Protein AF-A0A7Y8LTR9-F1 (afdb_monomer_lite)

Sequence (268 aa):
MPLSRVGQLAVATPLQWLGGARVLARPATVRRRATVWEMASRAGATVTVGGWWGSWPVRRVVGEIASERAWLGGDCSPDAVTPGLAALVEATWRGGPANAAAASDALAVRLVETAGGAEGAHLLALSLPALDIERRSAAAATPFALVQRQLPHLSALDTVVAELRSRGYSVWLVGAPWHGGTAFVASSAAPPGRWEPLAAEELASTVLDQMGLPWPLGLPPPRRDLSRVAGATGVVQAYGPPPPPLAAPSARSQQVQRDVLRNLGYLQ

pLDDT: mean 79.06, std 17.75, range [29.95, 95.75]

Foldseek 3Di:
DDDDPVVVVVVVPCCVVVVPPPPQLDQLVPFFAADLQLQCQVLPAEEEEAADRNCFQPFDGNYWYAYNCLLQPVDLDQRGIDPVCNVVSNCLVVPDDPHSLSSLLSSLLVVLVVQLVDPAQYHYHGDRCSLVVLCLVPVVDDPVRSVVSCVVSVVSVVSSVVSCVVSPDWDKDWDDDDDPDATWIDIPQADPPDIDRDDPLQVSQQVQQLSLHAGEPPTDHHPVNRRPDPRPDPHYDHSGGYHDRPDDQDPVRVVVSVVVCVSSVSHD

Structure (mmCIF, N/CA/C/O backbone):
data_AF-A0A7Y8LTR9-F1
#
_entry.id   AF-A0A7Y8LTR9-F1
#
loop_
_atom_site.group_PDB
_atom_site.id
_atom_site.type_symbol
_atom_site.label_atom_id
_atom_site.label_alt_id
_atom_site.label_comp_id
_atom_site.label_asym_id
_atom_site.label_entity_id
_atom_site.label_seq_id
_atom_site.pdbx_PDB_ins_code
_atom_site.Cartn_x
_atom_site.Cartn_y
_atom_site.Cartn_z
_atom_site.occupancy
_atom_site.B_iso_or_equiv
_atom_site.auth_seq_id
_atom_site.auth_comp_id
_atom_site.auth_asym_id
_atom_site.auth_atom_id
_atom_site.pdbx_PDB_model_num
ATOM 1 N N . MET A 1 1 ? 2.643 41.859 -5.094 1.00 31.94 1 MET A N 1
ATOM 2 C CA . MET A 1 1 ? 4.019 42.030 -5.614 1.00 31.94 1 MET A CA 1
ATOM 3 C C . MET A 1 1 ? 4.670 40.659 -5.714 1.00 31.94 1 MET A C 1
ATOM 5 O O . MET A 1 1 ? 4.645 39.960 -4.707 1.00 31.94 1 MET A O 1
ATOM 9 N N . PRO A 1 2 ? 5.182 40.225 -6.879 1.00 34.31 2 PRO A N 1
ATOM 10 C CA . PRO A 1 2 ? 5.854 38.935 -6.978 1.00 34.31 2 PRO A CA 1
ATOM 11 C C . PRO A 1 2 ? 7.259 39.041 -6.366 1.00 34.31 2 PRO A C 1
ATOM 13 O O . PRO A 1 2 ? 7.980 40.004 -6.622 1.00 34.31 2 PRO A O 1
ATOM 16 N N . LEU A 1 3 ? 7.633 38.076 -5.525 1.00 29.95 3 LEU A N 1
ATOM 17 C CA . LEU A 1 3 ? 8.962 38.017 -4.908 1.00 29.95 3 LEU A CA 1
ATOM 18 C C . LEU A 1 3 ? 10.040 37.742 -5.971 1.00 29.95 3 LEU A C 1
ATOM 20 O O . LEU A 1 3 ? 9.822 36.974 -6.908 1.00 29.95 3 LEU A O 1
ATOM 24 N N . SER A 1 4 ? 11.204 38.382 -5.828 1.00 44.09 4 SER A N 1
ATOM 25 C CA . SER A 1 4 ? 12.322 38.276 -6.775 1.00 44.09 4 SER A CA 1
ATOM 26 C C . SER A 1 4 ? 12.963 36.878 -6.772 1.00 44.09 4 SER A C 1
ATOM 28 O O . SER A 1 4 ? 12.903 36.147 -5.780 1.00 44.09 4 SER A O 1
ATOM 30 N N . ARG A 1 5 ? 13.643 36.518 -7.873 1.00 43.56 5 ARG A N 1
ATOM 31 C CA . ARG A 1 5 ? 14.351 35.228 -8.049 1.00 43.56 5 ARG A CA 1
ATOM 32 C C . ARG A 1 5 ? 15.395 34.928 -6.959 1.00 43.56 5 ARG A C 1
ATOM 34 O O . ARG A 1 5 ? 15.692 33.765 -6.716 1.00 43.56 5 ARG A O 1
ATOM 41 N N . VAL A 1 6 ? 15.905 35.945 -6.261 1.00 45.16 6 VAL A N 1
ATOM 42 C CA . VAL A 1 6 ? 16.834 35.775 -5.127 1.00 45.16 6 VAL A CA 1
ATOM 43 C C . VAL A 1 6 ? 16.088 35.358 -3.847 1.00 45.16 6 VAL A C 1
ATOM 45 O O . VAL A 1 6 ? 16.602 34.559 -3.072 1.00 45.16 6 VAL A O 1
ATOM 48 N N . GLY A 1 7 ? 14.833 35.789 -3.669 1.00 33.88 7 GLY A N 1
ATOM 49 C CA . GLY A 1 7 ? 13.958 35.327 -2.583 1.00 33.88 7 GLY A CA 1
ATOM 50 C C . GLY A 1 7 ? 13.465 33.885 -2.761 1.00 33.88 7 GLY A C 1
ATOM 51 O O . GLY A 1 7 ? 13.265 33.184 -1.775 1.00 33.88 7 GLY A O 1
ATOM 52 N N . GLN A 1 8 ? 13.341 33.405 -4.004 1.00 40.00 8 GLN A N 1
ATOM 53 C CA . GLN A 1 8 ? 13.007 32.000 -4.292 1.00 40.00 8 GLN A CA 1
ATOM 54 C C . GLN A 1 8 ? 14.182 31.042 -4.022 1.00 40.00 8 GLN A C 1
ATOM 56 O O . GLN A 1 8 ? 13.959 29.898 -3.641 1.00 40.00 8 GLN A O 1
ATOM 61 N N . LEU A 1 9 ? 15.426 31.516 -4.151 1.00 38.69 9 LEU A N 1
ATOM 62 C CA . LEU A 1 9 ? 16.635 30.743 -3.840 1.00 38.69 9 LEU A CA 1
ATOM 63 C C . LEU A 1 9 ? 17.028 30.797 -2.352 1.00 38.69 9 LEU A C 1
ATOM 65 O O . LEU A 1 9 ? 17.656 29.866 -1.863 1.00 38.69 9 LEU A O 1
ATOM 69 N N . ALA A 1 10 ? 16.616 31.823 -1.602 1.00 34.66 10 ALA A N 1
ATOM 70 C CA . ALA A 1 10 ? 16.919 31.941 -0.169 1.00 34.66 10 ALA A CA 1
ATOM 71 C C . ALA A 1 10 ? 15.985 31.116 0.752 1.00 34.66 10 ALA A C 1
ATOM 73 O O . ALA A 1 10 ? 16.337 30.836 1.898 1.00 34.66 10 ALA A O 1
ATOM 74 N N . VAL A 1 11 ? 14.824 30.666 0.257 1.00 35.91 11 VAL A N 1
ATOM 75 C CA . VAL A 1 11 ? 13.944 29.697 0.956 1.00 35.91 11 VAL A CA 1
ATOM 76 C C . VAL A 1 11 ? 14.315 28.242 0.617 1.00 35.91 11 VAL A C 1
ATOM 78 O O . VAL A 1 11 ? 13.925 27.317 1.325 1.00 35.91 11 VAL A O 1
ATOM 81 N N . ALA A 1 12 ? 15.182 28.030 -0.378 1.00 37.47 12 ALA A N 1
ATOM 82 C CA . ALA A 1 12 ? 15.957 26.797 -0.527 1.00 37.47 12 ALA A CA 1
ATOM 83 C C . ALA A 1 12 ? 17.147 26.820 0.454 1.00 37.47 12 ALA A C 1
ATOM 85 O O . ALA A 1 12 ? 18.316 26.779 0.076 1.00 37.47 12 ALA A O 1
ATOM 86 N N . THR A 1 13 ? 16.853 27.005 1.740 1.00 35.94 13 THR A N 1
ATOM 87 C CA . THR A 1 13 ? 17.870 27.182 2.775 1.00 35.94 13 THR A CA 1
ATOM 88 C C . THR A 1 13 ? 18.505 25.822 3.131 1.00 35.94 13 THR A C 1
ATOM 90 O O . THR A 1 13 ? 17.828 24.790 3.069 1.00 35.94 13 THR A O 1
ATOM 93 N N . PRO A 1 14 ? 19.777 25.794 3.583 1.00 32.84 14 PRO A N 1
ATOM 94 C CA . PRO A 1 14 ? 20.574 24.605 3.952 1.00 32.84 14 PRO A CA 1
ATOM 95 C C . PRO A 1 14 ? 19.961 23.656 5.003 1.00 32.84 14 PRO A C 1
ATOM 97 O O . PRO A 1 14 ? 20.545 22.630 5.347 1.00 32.84 14 PRO A O 1
ATOM 100 N N . LEU A 1 15 ? 18.760 23.960 5.495 1.00 31.55 15 LEU A N 1
ATOM 101 C CA . LEU A 1 15 ? 17.915 23.084 6.302 1.00 31.55 15 LEU A CA 1
ATOM 102 C C . LEU A 1 15 ? 17.409 21.858 5.529 1.00 31.55 15 LEU A C 1
ATOM 104 O O . LEU A 1 15 ? 17.194 20.819 6.147 1.00 31.55 15 LEU A O 1
ATOM 108 N N . GLN A 1 16 ? 17.316 21.915 4.193 1.00 36.31 16 GLN A N 1
ATOM 109 C CA . GLN A 1 16 ? 17.096 20.706 3.382 1.00 36.31 16 GLN A CA 1
ATOM 110 C C . GLN A 1 16 ? 18.279 19.722 3.463 1.00 36.31 16 GLN A C 1
ATOM 112 O O . GLN A 1 16 ? 18.098 18.529 3.234 1.00 36.31 16 GLN A O 1
ATOM 117 N N . TRP A 1 17 ? 19.472 20.200 3.835 1.00 37.00 17 TRP A N 1
ATOM 118 C CA . TRP A 1 17 ? 20.676 19.383 4.012 1.00 37.00 17 TRP A CA 1
ATOM 119 C C . TRP A 1 17 ? 20.881 18.899 5.455 1.00 37.00 17 TRP A C 1
ATOM 121 O O . TRP A 1 17 ? 21.430 17.821 5.665 1.00 37.00 17 TRP A O 1
ATOM 131 N N . LEU A 1 18 ? 20.415 19.656 6.454 1.00 31.69 18 LEU A N 1
ATOM 132 C CA . LEU A 1 18 ? 20.619 19.338 7.878 1.00 31.69 18 LEU A CA 1
ATOM 133 C C . LEU A 1 18 ? 19.390 18.735 8.581 1.00 31.69 18 LEU A C 1
ATOM 135 O O . LEU A 1 18 ? 19.518 18.199 9.678 1.00 31.69 18 LEU A O 1
ATOM 139 N N . GLY A 1 19 ? 18.219 18.759 7.941 1.00 31.00 19 GLY A N 1
ATOM 140 C CA . GLY A 1 19 ? 16.978 18.142 8.422 1.00 31.00 19 GLY A CA 1
ATOM 141 C C . GLY A 1 19 ? 16.643 16.804 7.762 1.00 31.00 19 GLY A C 1
ATOM 142 O O . GLY A 1 19 ? 15.535 16.303 7.944 1.00 31.00 19 GLY A O 1
ATOM 143 N N . GLY A 1 20 ? 17.579 16.220 7.004 1.00 34.72 20 GLY A N 1
ATOM 144 C CA . GLY A 1 20 ? 17.506 14.849 6.506 1.00 34.72 20 GLY A CA 1
ATOM 145 C C . GLY A 1 20 ? 17.605 13.880 7.674 1.00 34.72 20 GLY A C 1
ATOM 146 O O . GLY A 1 20 ? 18.636 13.236 7.879 1.00 34.72 20 GLY A O 1
ATOM 147 N N . ALA A 1 21 ? 16.551 13.826 8.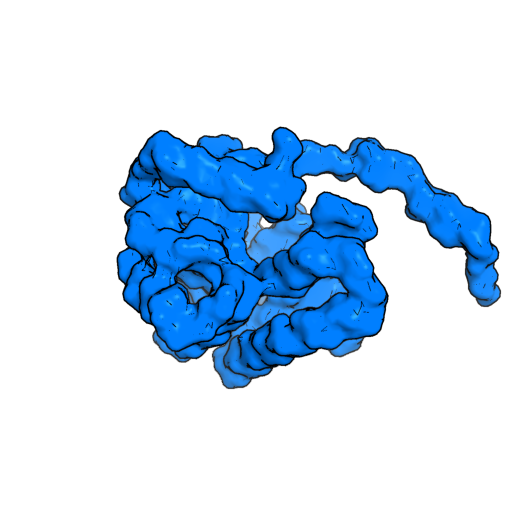490 1.00 34.25 21 ALA A N 1
ATOM 148 C CA . ALA A 1 21 ? 16.385 12.808 9.495 1.00 34.25 21 ALA A CA 1
ATOM 149 C C . ALA A 1 21 ? 16.679 11.490 8.794 1.00 34.25 21 ALA A C 1
ATOM 151 O O . ALA A 1 21 ? 15.983 11.082 7.865 1.00 34.25 21 ALA A O 1
ATOM 152 N N . ARG A 1 22 ? 17.755 10.854 9.252 1.00 38.28 22 ARG A N 1
ATOM 153 C CA . ARG A 1 22 ? 18.125 9.467 9.011 1.00 38.28 22 ARG A CA 1
ATOM 154 C C . ARG A 1 22 ? 17.035 8.527 9.548 1.00 38.28 22 ARG A C 1
ATOM 156 O O . ARG A 1 22 ? 17.331 7.535 10.212 1.00 38.28 22 ARG A O 1
ATOM 163 N N . VAL A 1 23 ? 15.782 8.758 9.170 1.00 41.06 23 VAL A N 1
ATOM 164 C CA . VAL A 1 23 ? 14.847 7.711 8.777 1.00 41.06 23 VAL A CA 1
ATOM 165 C C . VAL A 1 23 ? 15.326 7.194 7.414 1.00 41.06 23 VAL A C 1
ATOM 167 O O . VAL A 1 23 ? 14.601 7.136 6.431 1.00 41.06 23 VAL A O 1
ATOM 170 N N . LEU A 1 24 ? 16.609 6.805 7.374 1.00 40.47 24 LEU A N 1
ATOM 171 C CA . LEU A 1 24 ? 17.084 5.755 6.497 1.00 40.47 24 LEU A CA 1
ATOM 172 C C . LEU A 1 24 ? 16.033 4.665 6.607 1.00 40.47 24 LEU A C 1
ATOM 174 O O . LEU A 1 24 ? 15.659 4.318 7.734 1.00 40.47 24 LEU A O 1
ATOM 178 N N . ALA A 1 25 ? 15.549 4.180 5.470 1.00 40.16 25 ALA A N 1
ATOM 179 C CA . ALA A 1 25 ? 14.776 2.959 5.378 1.00 40.16 25 ALA A CA 1
ATOM 180 C C . ALA A 1 25 ? 15.541 1.864 6.130 1.00 40.16 25 ALA A C 1
ATOM 182 O O . ALA A 1 25 ? 16.406 1.179 5.588 1.00 40.16 25 ALA A O 1
ATOM 183 N N . ARG A 1 26 ? 15.305 1.762 7.442 1.00 42.72 26 ARG A N 1
ATOM 184 C CA . ARG A 1 26 ? 15.906 0.730 8.262 1.00 42.72 26 ARG A CA 1
ATOM 185 C C . ARG A 1 26 ? 15.243 -0.537 7.758 1.00 42.72 26 ARG A C 1
ATOM 187 O O . ARG A 1 26 ? 14.007 -0.570 7.769 1.00 42.72 26 ARG A O 1
ATOM 194 N N . PRO A 1 27 ? 16.019 -1.543 7.314 1.00 45.59 27 PRO A N 1
ATOM 195 C CA . PRO A 1 27 ? 15.467 -2.829 6.925 1.00 45.59 27 PRO A CA 1
ATOM 196 C C . PRO A 1 27 ? 14.426 -3.224 7.963 1.00 45.59 27 PRO A C 1
ATOM 198 O O . PRO A 1 27 ? 14.667 -3.061 9.164 1.00 45.59 27 PRO A O 1
ATOM 201 N N . ALA A 1 28 ? 13.242 -3.651 7.531 1.00 50.88 28 ALA A N 1
ATOM 202 C CA . ALA A 1 28 ? 12.089 -3.727 8.421 1.00 50.88 28 ALA A CA 1
ATOM 203 C C . ALA A 1 28 ? 12.217 -4.775 9.556 1.00 50.88 28 ALA A C 1
ATOM 205 O O . ALA A 1 28 ? 11.344 -4.885 10.419 1.00 50.88 28 ALA A O 1
ATOM 206 N N . THR A 1 29 ? 13.366 -5.449 9.637 1.00 50.97 29 THR A N 1
ATOM 207 C CA . THR A 1 29 ? 13.879 -6.204 10.786 1.00 50.97 29 THR A CA 1
ATOM 208 C C . THR A 1 29 ? 14.336 -5.336 11.974 1.00 50.97 29 THR A C 1
ATOM 210 O O . THR A 1 29 ? 14.482 -5.867 13.069 1.00 50.97 29 THR A O 1
ATOM 213 N N . VAL A 1 30 ? 14.513 -4.017 11.812 1.00 62.75 30 VAL A N 1
ATOM 214 C CA . VAL A 1 30 ? 15.006 -3.080 12.854 1.00 62.75 30 VAL A CA 1
ATOM 215 C C . VAL A 1 30 ? 13.944 -2.037 13.260 1.00 62.75 30 VAL A C 1
ATOM 217 O O . VAL A 1 30 ? 14.226 -1.084 13.994 1.00 62.75 30 VAL A O 1
ATOM 220 N N . ARG A 1 31 ? 12.696 -2.177 12.787 1.00 73.81 31 ARG A N 1
ATOM 221 C CA . ARG A 1 31 ? 11.601 -1.261 13.151 1.00 73.81 31 ARG A CA 1
ATOM 222 C C . ARG A 1 31 ? 11.275 -1.389 14.640 1.00 73.81 31 ARG A C 1
ATOM 224 O O . ARG A 1 31 ? 10.971 -2.471 15.128 1.00 73.81 31 ARG A O 1
ATOM 231 N N . ARG A 1 32 ? 11.300 -0.258 15.355 1.00 78.25 32 ARG A N 1
ATOM 232 C CA . ARG A 1 32 ? 10.900 -0.169 16.775 1.00 78.25 32 ARG A CA 1
ATOM 233 C C . ARG A 1 32 ? 9.419 0.154 16.966 1.00 78.25 32 ARG A C 1
ATOM 235 O O . ARG A 1 32 ? 8.898 -0.023 18.060 1.00 78.25 32 ARG A O 1
ATOM 242 N N . ARG A 1 33 ? 8.755 0.644 15.917 1.00 80.81 33 ARG A N 1
ATOM 243 C CA . ARG A 1 33 ? 7.341 1.027 15.921 1.00 80.81 33 ARG A CA 1
ATOM 244 C C . ARG A 1 33 ? 6.584 0.244 14.862 1.00 80.81 33 ARG A C 1
ATOM 246 O O . ARG A 1 33 ? 7.121 -0.005 13.778 1.00 80.81 33 ARG A O 1
ATOM 253 N N . ALA A 1 34 ? 5.356 -0.121 15.206 1.00 87.38 34 ALA A N 1
ATOM 254 C CA . ALA A 1 34 ? 4.414 -0.681 14.257 1.00 87.38 34 ALA A CA 1
ATOM 255 C C . ALA A 1 34 ? 4.104 0.327 13.134 1.00 87.38 34 ALA A C 1
ATOM 257 O O . ALA A 1 34 ? 4.222 1.536 13.329 1.00 87.38 34 ALA A O 1
ATOM 258 N N . THR A 1 35 ? 3.748 -0.161 11.955 1.00 88.56 35 THR A N 1
ATOM 259 C CA . THR A 1 35 ? 3.222 0.658 10.851 1.00 88.56 35 THR A CA 1
ATOM 260 C C . THR A 1 35 ? 1.734 0.944 11.042 1.00 88.56 35 THR A C 1
ATOM 262 O O . THR A 1 35 ? 1.070 0.274 11.828 1.00 88.56 35 THR A O 1
ATOM 265 N N . VAL A 1 36 ? 1.180 1.911 10.302 1.00 88.50 36 VAL A N 1
ATOM 266 C CA . VAL A 1 36 ? -0.236 2.299 10.443 1.00 88.50 36 VAL A CA 1
ATOM 267 C C . VAL A 1 36 ? -1.204 1.127 10.228 1.00 88.50 36 VAL A C 1
ATOM 269 O O . VAL A 1 36 ? -2.157 0.989 10.985 1.00 88.50 36 VAL A O 1
ATOM 272 N N . TRP A 1 37 ? -0.931 0.214 9.289 1.00 91.56 37 TRP A N 1
ATOM 273 C CA . TRP A 1 37 ? -1.763 -0.981 9.091 1.00 91.56 37 TRP A CA 1
ATOM 274 C C . TRP A 1 37 ? -1.575 -2.042 10.180 1.00 91.56 37 TRP A C 1
ATOM 276 O O . TRP A 1 37 ? -2.528 -2.721 10.541 1.00 91.56 37 TRP A O 1
ATOM 286 N N . GLU A 1 38 ? -0.382 -2.172 10.766 1.00 92.94 38 GLU A N 1
ATOM 287 C CA . GLU A 1 38 ? -0.181 -3.036 11.938 1.00 92.94 38 GLU A CA 1
ATOM 288 C C . GLU A 1 38 ? -0.939 -2.481 13.158 1.00 92.94 38 GLU A C 1
ATOM 290 O O . GLU A 1 38 ? -1.469 -3.249 13.959 1.00 92.94 38 GLU A O 1
ATOM 295 N N . MET A 1 39 ? -1.019 -1.152 13.292 1.00 93.00 39 MET A N 1
ATOM 296 C CA . MET A 1 39 ? -1.821 -0.486 14.322 1.00 93.00 39 MET A CA 1
ATOM 297 C C . MET A 1 39 ? -3.320 -0.688 14.077 1.00 93.00 39 MET A C 1
ATOM 299 O O . MET A 1 39 ? -4.007 -1.197 14.958 1.00 93.00 39 MET A O 1
ATOM 303 N N . ALA A 1 40 ? -3.810 -0.391 12.869 1.00 92.44 40 ALA A N 1
ATOM 304 C CA . ALA A 1 40 ? -5.213 -0.588 12.498 1.00 92.44 40 ALA A CA 1
ATOM 305 C C . ALA A 1 40 ? -5.659 -2.043 12.714 1.00 92.44 40 ALA A C 1
ATOM 307 O O . ALA A 1 40 ? -6.681 -2.294 13.349 1.00 92.44 40 ALA A O 1
ATOM 308 N N . SER A 1 41 ? -4.826 -3.003 12.298 1.00 94.00 41 SER A N 1
ATOM 309 C CA . SER A 1 41 ? -5.073 -4.424 12.528 1.00 94.00 41 SER A CA 1
ATOM 310 C C . SER A 1 41 ? -5.201 -4.783 14.009 1.00 94.00 41 SER A C 1
ATOM 312 O O . SER A 1 41 ? -6.045 -5.602 14.363 1.00 94.00 41 SER A O 1
ATOM 314 N N . ARG A 1 42 ? -4.376 -4.205 14.888 1.00 93.00 42 ARG A N 1
ATOM 315 C CA . ARG A 1 42 ? -4.466 -4.447 16.340 1.00 93.00 42 ARG A CA 1
ATOM 316 C C . ARG A 1 42 ? -5.706 -3.836 16.966 1.00 93.00 42 ARG A C 1
ATOM 318 O O . ARG A 1 42 ? -6.183 -4.356 17.968 1.00 93.00 42 ARG A O 1
ATOM 325 N N . ALA A 1 43 ? -6.202 -2.750 16.389 1.00 91.19 43 ALA A N 1
ATOM 326 C CA . ALA A 1 43 ? -7.459 -2.135 16.784 1.00 91.19 43 ALA A CA 1
ATOM 327 C C . ALA A 1 43 ? -8.688 -2.850 16.180 1.00 91.19 43 ALA A C 1
ATOM 329 O O . ALA A 1 43 ? -9.806 -2.379 16.353 1.00 91.19 43 ALA A O 1
ATOM 330 N N . GLY A 1 44 ? -8.495 -3.992 15.505 1.00 90.50 44 GLY A N 1
ATOM 331 C CA . GLY A 1 44 ? -9.570 -4.851 15.006 1.00 90.50 44 GLY A CA 1
ATOM 332 C C . GLY A 1 44 ? -10.022 -4.560 13.576 1.00 90.50 44 GLY A C 1
ATOM 333 O O . GLY A 1 44 ? -10.937 -5.224 13.101 1.00 90.50 44 GLY A O 1
ATOM 334 N N . ALA A 1 45 ? -9.396 -3.610 12.876 1.00 92.12 45 ALA A N 1
ATOM 335 C CA . ALA A 1 45 ? -9.710 -3.363 11.474 1.00 92.12 45 ALA A CA 1
ATOM 336 C C . ALA A 1 45 ? -9.073 -4.421 10.568 1.00 92.12 45 ALA A C 1
ATOM 338 O O . ALA A 1 45 ? -7.918 -4.811 10.761 1.00 92.12 45 ALA A O 1
ATOM 339 N N . THR A 1 46 ? -9.799 -4.832 9.532 1.00 93.88 46 THR A N 1
ATOM 340 C CA . THR A 1 46 ? -9.205 -5.611 8.445 1.00 93.88 46 THR A CA 1
ATOM 341 C C . THR A 1 46 ? -8.221 -4.718 7.696 1.00 93.88 46 THR A C 1
ATOM 343 O O . THR A 1 46 ? -8.479 -3.527 7.502 1.00 93.88 46 THR A O 1
ATOM 346 N N . VAL A 1 47 ? -7.079 -5.260 7.275 1.00 93.69 47 VAL A N 1
ATOM 347 C CA . VAL A 1 47 ? -6.080 -4.517 6.501 1.00 93.69 47 VAL A CA 1
ATOM 348 C C . VAL A 1 47 ? -5.666 -5.275 5.251 1.00 93.69 47 VAL A C 1
ATOM 350 O O . VAL A 1 47 ? -5.460 -6.485 5.280 1.00 93.69 47 VAL A O 1
ATOM 353 N N . THR A 1 48 ? -5.506 -4.553 4.150 1.00 94.62 48 THR A N 1
ATOM 354 C CA . THR A 1 48 ? -4.914 -5.077 2.919 1.00 94.62 48 THR A CA 1
ATOM 355 C C . THR A 1 48 ? -3.777 -4.158 2.508 1.00 94.62 48 THR A C 1
ATOM 357 O O . THR A 1 48 ? -3.973 -2.950 2.379 1.00 94.62 48 THR A O 1
ATOM 360 N N . VAL A 1 49 ? -2.577 -4.708 2.334 1.00 93.81 49 VAL A N 1
ATOM 361 C CA . VAL A 1 49 ? -1.368 -3.925 2.043 1.00 93.81 49 VAL A CA 1
ATOM 362 C C . VAL A 1 49 ? -0.690 -4.438 0.782 1.00 93.81 49 VAL A C 1
ATOM 364 O O . VAL A 1 49 ? -0.435 -5.634 0.667 1.00 93.81 49 VAL A O 1
ATOM 367 N N . GLY A 1 50 ? -0.347 -3.533 -0.132 1.00 92.94 50 GLY A N 1
ATOM 368 C CA . GLY A 1 50 ? 0.399 -3.838 -1.350 1.00 92.94 50 GLY A CA 1
ATOM 369 C C . GLY A 1 50 ? 1.637 -2.959 -1.512 1.00 92.94 50 GLY A C 1
ATOM 370 O O . GLY A 1 50 ? 1.533 -1.734 -1.536 1.00 92.94 50 GLY A O 1
ATOM 371 N N . GLY A 1 51 ? 2.815 -3.574 -1.638 1.00 79.62 51 GLY A N 1
ATOM 372 C CA . GLY A 1 51 ? 4.016 -2.919 -2.170 1.00 79.62 51 GLY A CA 1
ATOM 373 C C . GLY A 1 51 ? 4.708 -1.903 -1.259 1.00 79.62 51 GLY A C 1
ATOM 374 O O . GLY A 1 51 ? 5.422 -1.031 -1.758 1.00 79.62 51 GLY A O 1
ATOM 375 N N . TRP A 1 52 ? 4.546 -1.991 0.063 1.00 74.25 52 TRP A N 1
ATOM 376 C CA . TRP A 1 52 ? 5.031 -0.960 0.990 1.00 74.25 52 TRP A CA 1
ATOM 377 C C . TRP A 1 52 ? 6.265 -1.364 1.818 1.00 74.25 52 TRP A C 1
ATOM 379 O O . TRP A 1 52 ? 6.193 -2.348 2.539 1.00 74.25 52 TRP A O 1
ATOM 389 N N . TRP A 1 53 ? 7.337 -0.551 1.879 1.00 67.75 53 TRP A N 1
ATOM 390 C CA . TRP A 1 53 ? 8.641 -0.892 2.520 1.00 67.75 53 TRP A CA 1
ATOM 391 C C . TRP A 1 53 ? 8.627 -1.371 3.972 1.00 67.75 53 TRP A C 1
ATOM 393 O O . TRP A 1 53 ? 9.531 -2.064 4.440 1.00 67.75 53 TRP A O 1
ATOM 403 N N . GLY A 1 54 ? 7.587 -1.012 4.714 1.00 67.19 54 GLY A N 1
ATOM 404 C CA . GLY A 1 54 ? 7.359 -1.493 6.073 1.00 67.19 54 GLY A CA 1
ATOM 405 C C . GLY A 1 54 ? 6.781 -2.907 6.156 1.00 67.19 54 GLY A C 1
ATOM 406 O O . GLY A 1 54 ? 6.678 -3.435 7.257 1.00 67.19 54 GLY A O 1
ATOM 407 N N . SER A 1 55 ? 6.371 -3.510 5.046 1.00 73.12 55 SER A N 1
ATOM 408 C CA . SER A 1 55 ? 5.553 -4.724 5.023 1.00 73.12 55 SER A CA 1
ATOM 409 C C . SER A 1 55 ? 6.356 -6.027 4.928 1.00 73.12 55 SER A C 1
ATOM 411 O O . SER A 1 55 ? 5.767 -7.100 5.020 1.00 73.12 55 SER A O 1
ATOM 413 N N . TRP A 1 56 ? 7.691 -5.946 4.815 1.00 82.94 56 TRP A N 1
ATOM 414 C CA . TRP A 1 56 ? 8.583 -7.109 4.781 1.00 82.94 56 TRP A CA 1
ATOM 415 C C . TRP A 1 56 ? 9.428 -7.284 6.069 1.00 82.94 56 TRP A C 1
ATOM 417 O O . TRP A 1 56 ? 9.930 -6.304 6.609 1.00 82.94 56 TRP A O 1
ATOM 427 N N . PRO A 1 57 ? 9.668 -8.508 6.575 1.00 88.75 57 PRO A N 1
ATOM 428 C CA . PRO A 1 57 ? 8.929 -9.710 6.214 1.00 88.75 57 PRO A CA 1
ATOM 429 C C . PRO A 1 57 ? 7.449 -9.512 6.527 1.00 88.75 57 PRO A C 1
ATOM 431 O O . PRO A 1 57 ? 7.108 -8.710 7.401 1.00 88.75 57 PRO A O 1
ATOM 434 N N . VAL A 1 58 ? 6.588 -10.235 5.818 1.00 90.62 58 VAL A N 1
ATOM 435 C CA . VAL A 1 58 ? 5.156 -10.223 6.109 1.00 90.62 58 VAL A CA 1
ATOM 436 C C . VAL A 1 58 ? 4.944 -10.628 7.565 1.00 90.62 58 VAL A C 1
ATOM 438 O O . VAL A 1 58 ? 5.497 -11.622 8.044 1.00 90.62 58 VAL A O 1
ATOM 441 N N . ARG A 1 59 ? 4.175 -9.821 8.297 1.00 90.38 59 ARG A N 1
ATOM 442 C CA . ARG A 1 59 ? 3.895 -9.997 9.727 1.00 90.38 59 ARG A CA 1
ATOM 443 C C . ARG A 1 59 ? 2.419 -10.286 9.948 1.00 90.38 59 ARG A C 1
ATOM 445 O O . ARG A 1 59 ? 1.587 -10.009 9.091 1.00 90.38 59 ARG A O 1
ATOM 452 N N . ARG A 1 60 ? 2.108 -10.837 11.122 1.00 90.25 60 ARG A N 1
ATOM 453 C CA . ARG A 1 60 ? 0.728 -11.143 11.520 1.00 90.25 60 ARG A CA 1
ATOM 454 C C . ARG A 1 60 ? -0.124 -9.872 11.567 1.00 90.25 60 ARG A C 1
ATOM 456 O O . ARG A 1 60 ? 0.174 -8.975 12.356 1.00 90.25 60 ARG A O 1
ATOM 463 N N . VAL A 1 61 ? -1.185 -9.854 10.766 1.00 92.69 61 VAL A N 1
ATOM 464 C CA . VAL A 1 61 ? -2.260 -8.856 10.762 1.00 92.69 61 VAL A CA 1
ATOM 465 C C . VAL A 1 61 ? -3.606 -9.552 10.538 1.00 92.69 61 VAL A C 1
ATOM 467 O O . VAL A 1 61 ? -3.652 -10.703 10.109 1.00 92.69 61 VAL A O 1
ATOM 470 N N . VAL A 1 62 ? -4.695 -8.850 10.829 1.00 93.19 62 VAL A N 1
ATOM 471 C CA . VAL A 1 62 ? -6.061 -9.221 10.456 1.00 93.19 62 VAL A CA 1
ATOM 472 C C . VAL A 1 62 ? -6.255 -8.787 9.007 1.00 93.19 62 VAL A C 1
ATOM 474 O O . VAL A 1 62 ? -6.538 -7.624 8.739 1.00 93.19 62 VAL A O 1
ATOM 477 N N . GLY A 1 63 ? -6.014 -9.701 8.072 1.00 92.94 63 GLY A N 1
ATOM 478 C CA . GLY A 1 63 ? -6.091 -9.444 6.638 1.00 92.94 63 GLY A CA 1
ATOM 479 C C . GLY A 1 63 ? -4.818 -9.862 5.912 1.00 92.94 63 GLY A C 1
ATOM 480 O O . GLY A 1 63 ? -4.183 -10.851 6.271 1.00 92.94 63 GLY A O 1
ATOM 481 N N . GLU A 1 64 ? -4.453 -9.113 4.878 1.00 94.50 64 GLU A N 1
ATOM 482 C CA . GLU A 1 64 ? -3.563 -9.594 3.827 1.00 94.50 64 GLU A CA 1
ATOM 483 C C . GLU A 1 64 ? -2.456 -8.590 3.475 1.00 94.50 64 GLU A C 1
ATOM 485 O O . GLU A 1 64 ? -2.660 -7.375 3.470 1.00 94.50 64 GLU A O 1
ATOM 490 N N . ILE A 1 65 ? -1.260 -9.088 3.160 1.00 94.44 65 ILE A N 1
ATOM 491 C CA . ILE A 1 65 ? -0.088 -8.265 2.849 1.00 94.44 65 ILE A CA 1
ATOM 492 C C . ILE A 1 65 ? 0.688 -8.892 1.692 1.00 94.44 65 ILE A C 1
ATOM 494 O O . ILE A 1 65 ? 1.131 -10.035 1.778 1.00 94.44 65 ILE A O 1
ATOM 498 N N . ALA A 1 66 ? 0.945 -8.100 0.658 1.00 94.69 66 ALA A N 1
ATOM 499 C CA . ALA A 1 66 ? 1.956 -8.359 -0.355 1.00 94.69 66 ALA A CA 1
ATOM 500 C C . ALA A 1 66 ? 3.106 -7.362 -0.174 1.00 94.69 66 ALA A C 1
ATOM 502 O O . ALA A 1 66 ? 2.933 -6.153 -0.352 1.00 94.69 66 ALA A O 1
ATOM 503 N N . SER A 1 67 ? 4.285 -7.869 0.186 1.00 92.19 67 SER A N 1
ATOM 504 C CA . SER A 1 67 ? 5.486 -7.050 0.306 1.00 92.19 67 SER A CA 1
ATOM 505 C C . SER A 1 67 ? 5.994 -6.582 -1.044 1.00 92.19 67 SER A C 1
ATOM 507 O O . SER A 1 67 ? 5.539 -7.031 -2.090 1.00 92.19 67 SER A O 1
ATOM 509 N N . GLU A 1 68 ? 6.984 -5.702 -1.057 1.00 87.19 68 GLU A N 1
ATOM 510 C CA . GLU A 1 68 ? 7.530 -5.164 -2.305 1.00 87.19 68 GLU A CA 1
ATOM 511 C C . GLU A 1 68 ? 8.204 -6.228 -3.161 1.00 87.19 68 GLU A C 1
ATOM 513 O O . GLU A 1 68 ? 8.247 -6.074 -4.375 1.00 87.19 68 GLU A O 1
ATOM 518 N N . ARG A 1 69 ? 8.679 -7.334 -2.573 1.00 90.25 69 ARG A N 1
ATOM 519 C CA . ARG A 1 69 ? 9.192 -8.464 -3.365 1.00 90.25 69 ARG A CA 1
ATOM 520 C C . ARG A 1 69 ? 8.070 -9.180 -4.107 1.00 90.25 69 ARG A C 1
ATOM 522 O O . ARG A 1 69 ? 8.241 -9.526 -5.271 1.00 90.25 69 ARG A O 1
ATOM 529 N N . ALA A 1 70 ? 6.926 -9.369 -3.455 1.00 92.75 70 ALA A N 1
ATOM 530 C CA . ALA A 1 70 ? 5.731 -9.897 -4.102 1.00 92.75 70 ALA A CA 1
ATOM 531 C C . ALA A 1 70 ? 5.209 -8.906 -5.155 1.00 92.75 70 ALA A C 1
ATOM 533 O O . ALA A 1 70 ? 4.941 -9.266 -6.297 1.00 92.75 70 ALA A O 1
ATOM 534 N N . TRP A 1 71 ? 5.154 -7.630 -4.783 1.00 92.19 71 TRP A N 1
ATOM 535 C CA . TRP A 1 71 ? 4.616 -6.542 -5.589 1.00 92.19 71 TRP A CA 1
ATOM 536 C C . TRP A 1 71 ? 5.422 -6.271 -6.862 1.00 92.19 71 TRP A C 1
ATOM 538 O O . TRP A 1 71 ? 4.863 -6.195 -7.949 1.00 92.19 71 TRP A O 1
ATOM 548 N N . LEU A 1 72 ? 6.746 -6.149 -6.731 1.00 88.88 72 LEU A N 1
ATOM 549 C CA . LEU A 1 72 ? 7.661 -5.736 -7.799 1.00 88.88 72 LEU A CA 1
ATOM 550 C C . LEU A 1 72 ? 8.448 -6.888 -8.424 1.00 88.88 72 LEU A C 1
ATOM 552 O O . LEU A 1 72 ? 9.127 -6.669 -9.423 1.00 88.88 72 LEU A O 1
ATOM 556 N N . GLY A 1 73 ? 8.394 -8.086 -7.842 1.00 89.06 73 GLY A N 1
ATOM 557 C CA . GLY A 1 73 ? 9.143 -9.247 -8.324 1.00 89.06 73 GLY A CA 1
ATOM 558 C C . GLY A 1 73 ? 8.343 -10.545 -8.396 1.00 89.06 73 GLY A C 1
ATOM 559 O O . GLY A 1 73 ? 8.933 -11.580 -8.694 1.00 89.06 73 GLY A O 1
ATOM 560 N N . GLY A 1 74 ? 7.041 -10.524 -8.097 1.00 91.62 74 GLY A N 1
ATOM 561 C CA . GLY A 1 74 ? 6.188 -11.715 -8.144 1.00 91.62 74 GLY A CA 1
ATOM 562 C C . GLY A 1 74 ? 6.544 -12.789 -7.116 1.00 91.62 74 GLY A C 1
ATOM 563 O O . GLY A 1 74 ? 6.145 -13.942 -7.265 1.00 91.62 74 GLY A O 1
ATOM 564 N N . ASP A 1 75 ? 7.315 -12.444 -6.082 1.00 92.75 75 ASP A N 1
ATOM 565 C CA . ASP A 1 75 ? 7.744 -13.401 -5.070 1.00 92.75 75 ASP A CA 1
ATOM 566 C C . ASP A 1 75 ? 6.565 -13.874 -4.206 1.00 92.75 75 ASP A C 1
ATOM 568 O O . ASP A 1 75 ? 5.994 -13.110 -3.428 1.00 92.75 75 ASP A O 1
ATOM 572 N N . CYS A 1 76 ? 6.236 -15.159 -4.327 1.00 94.81 76 CYS A N 1
ATOM 573 C CA . CYS A 1 76 ? 5.139 -15.799 -3.604 1.00 94.81 76 CYS A CA 1
ATOM 574 C C . CYS A 1 76 ? 5.595 -16.570 -2.354 1.00 94.81 76 CYS A C 1
ATOM 576 O O . CYS A 1 76 ? 4.857 -17.400 -1.823 1.00 94.81 76 CYS A O 1
ATOM 578 N N . SER A 1 77 ? 6.824 -16.344 -1.885 1.00 94.12 77 SER A N 1
ATOM 579 C CA . SER A 1 77 ? 7.326 -16.969 -0.660 1.00 94.12 77 SER A CA 1
ATOM 580 C C . SER A 1 77 ? 6.576 -16.484 0.596 1.00 94.12 77 SER A C 1
ATOM 582 O O . SER A 1 77 ? 6.125 -15.336 0.646 1.00 94.12 77 SER A O 1
ATOM 584 N N . PRO A 1 78 ? 6.491 -17.312 1.659 1.00 92.19 78 PRO A N 1
ATOM 585 C CA . PRO A 1 78 ? 5.737 -16.978 2.875 1.00 92.19 78 PRO A CA 1
ATOM 586 C C . PRO A 1 78 ? 6.243 -15.753 3.655 1.00 92.19 78 PRO A C 1
ATOM 588 O O . PRO A 1 78 ? 5.536 -15.247 4.525 1.00 92.19 78 PRO A O 1
ATOM 591 N N . ASP A 1 79 ? 7.471 -15.285 3.399 1.00 91.94 79 ASP A N 1
ATOM 592 C CA . ASP A 1 79 ? 7.993 -14.040 3.973 1.00 91.94 79 ASP A CA 1
ATOM 593 C C . ASP A 1 79 ? 7.719 -12.803 3.098 1.00 91.94 79 ASP A C 1
ATOM 595 O O . ASP A 1 79 ? 7.883 -11.682 3.584 1.00 91.94 79 ASP A O 1
ATOM 599 N N . ALA A 1 80 ? 7.290 -12.985 1.842 1.00 92.94 80 ALA A N 1
ATOM 600 C CA . ALA A 1 80 ? 6.948 -11.920 0.895 1.00 92.94 80 ALA A CA 1
ATOM 601 C C . ALA A 1 80 ? 5.445 -11.667 0.752 1.00 92.94 80 ALA A C 1
ATOM 603 O O . ALA A 1 80 ? 5.056 -10.529 0.503 1.00 92.94 80 ALA A O 1
ATOM 604 N N . VAL A 1 81 ? 4.596 -12.681 0.905 1.00 95.19 81 VAL A N 1
ATOM 605 C CA . VAL A 1 81 ? 3.152 -12.531 0.694 1.00 95.19 81 VAL A CA 1
ATOM 606 C C . VAL A 1 81 ? 2.352 -13.389 1.669 1.00 95.19 81 VAL A C 1
ATOM 608 O O . VAL A 1 81 ? 2.764 -14.490 2.036 1.00 95.19 81 VAL A O 1
ATOM 611 N N . THR A 1 82 ? 1.200 -12.887 2.103 1.00 95.00 82 THR A N 1
ATOM 612 C CA . THR A 1 82 ? 0.216 -13.694 2.825 1.00 95.00 82 THR A CA 1
ATOM 613 C C . THR A 1 82 ? -0.437 -14.728 1.896 1.00 95.00 82 THR A C 1
ATOM 615 O O . THR A 1 82 ? -0.586 -14.479 0.696 1.00 95.00 82 THR A O 1
ATOM 618 N N . PRO A 1 83 ? -0.872 -15.892 2.417 1.00 94.12 83 PRO A N 1
ATOM 619 C CA . PRO A 1 83 ? -1.463 -16.941 1.585 1.00 94.12 83 PRO A CA 1
ATOM 620 C C . PRO A 1 83 ? -2.656 -16.479 0.736 1.00 94.12 83 PRO A C 1
ATOM 622 O O . PRO A 1 83 ? -2.774 -16.913 -0.408 1.00 94.12 83 PRO A O 1
ATOM 625 N N . GLY A 1 84 ? -3.499 -15.574 1.252 1.00 93.19 84 GLY A N 1
ATOM 626 C CA . GLY A 1 84 ? -4.684 -15.087 0.544 1.00 93.19 84 GLY A CA 1
ATOM 627 C C . GLY A 1 84 ? -4.374 -14.252 -0.702 1.00 93.19 84 GLY A C 1
ATOM 628 O O . GLY A 1 84 ? -5.208 -14.178 -1.601 1.00 93.19 84 GLY A O 1
ATOM 629 N N . LEU A 1 85 ? -3.168 -13.679 -0.816 1.00 94.81 85 LEU A N 1
ATOM 630 C CA . LEU A 1 85 ? -2.754 -12.889 -1.984 1.00 94.81 85 LEU A CA 1
ATOM 631 C C . LEU A 1 85 ? -1.787 -13.611 -2.923 1.00 94.81 85 LEU A C 1
ATOM 633 O O . LEU A 1 85 ? -1.564 -13.126 -4.032 1.00 94.81 85 LEU A O 1
ATOM 637 N N . ALA A 1 86 ? -1.230 -14.760 -2.533 1.00 95.75 86 ALA A N 1
ATOM 638 C CA . ALA A 1 86 ? -0.200 -15.447 -3.314 1.00 95.75 86 ALA A CA 1
ATOM 639 C C . ALA A 1 86 ? -0.659 -15.769 -4.749 1.00 95.75 86 ALA A C 1
ATOM 641 O O . ALA A 1 86 ? 0.040 -15.452 -5.709 1.00 95.75 86 ALA A O 1
ATOM 642 N N . ALA A 1 87 ? -1.869 -16.315 -4.912 1.00 95.25 87 ALA A N 1
ATOM 643 C CA . ALA A 1 87 ? -2.422 -16.632 -6.231 1.00 95.25 87 ALA A CA 1
ATOM 644 C C . ALA A 1 87 ? -2.682 -15.376 -7.083 1.00 95.25 87 ALA A C 1
ATOM 646 O O . ALA A 1 87 ? -2.478 -15.392 -8.297 1.00 95.25 87 ALA A O 1
ATOM 647 N N . LEU A 1 88 ? -3.102 -14.269 -6.460 1.00 94.88 88 LEU A N 1
ATOM 648 C CA . LEU A 1 88 ? -3.316 -12.995 -7.148 1.00 94.88 88 LEU A CA 1
ATOM 649 C C . LEU A 1 88 ? -1.987 -12.404 -7.637 1.00 94.88 88 LEU A C 1
ATOM 651 O O . LEU A 1 88 ? -1.912 -11.947 -8.782 1.00 94.88 88 LEU A O 1
ATOM 655 N N . VAL A 1 89 ? -0.944 -12.453 -6.803 1.00 95.31 89 VAL A N 1
ATOM 656 C CA . VAL A 1 89 ? 0.417 -12.030 -7.161 1.00 95.31 89 VAL A CA 1
ATOM 657 C C . VAL A 1 89 ? 0.946 -12.870 -8.318 1.00 95.31 89 VAL A C 1
ATOM 659 O O . VAL A 1 89 ? 1.331 -12.319 -9.349 1.00 95.31 89 VAL A O 1
ATOM 662 N N . GLU A 1 90 ? 0.888 -14.193 -8.187 1.00 95.06 90 GLU A N 1
ATOM 663 C CA . GLU A 1 90 ? 1.372 -15.122 -9.203 1.00 95.06 90 GLU A CA 1
ATOM 664 C C . GLU A 1 90 ? 0.651 -14.940 -10.544 1.00 95.06 90 GLU A C 1
ATOM 666 O O . GLU A 1 90 ? 1.299 -14.828 -11.585 1.00 95.06 90 GLU A O 1
ATOM 671 N N . ALA A 1 91 ? -0.684 -14.869 -10.530 1.00 93.69 91 ALA A N 1
ATOM 672 C CA . ALA A 1 91 ? -1.479 -14.701 -11.742 1.00 93.69 91 ALA A CA 1
ATOM 673 C C . ALA A 1 91 ? -1.171 -13.377 -12.452 1.00 93.69 91 ALA A C 1
ATOM 675 O O . ALA A 1 91 ? -1.067 -13.348 -13.676 1.00 93.69 91 ALA A O 1
ATOM 676 N N . THR A 1 92 ? -0.985 -12.291 -11.695 1.00 94.00 92 THR A N 1
ATOM 677 C CA . THR A 1 92 ? -0.639 -10.989 -12.281 1.00 94.00 92 THR A CA 1
ATOM 678 C C . THR A 1 92 ? 0.729 -11.035 -12.949 1.00 94.00 92 THR A C 1
ATOM 680 O O . THR A 1 92 ? 0.868 -10.580 -14.078 1.00 94.00 92 THR A O 1
ATOM 683 N N . TRP A 1 93 ? 1.725 -11.641 -12.302 1.00 92.81 93 TRP A N 1
ATOM 684 C CA . TRP A 1 93 ? 3.085 -11.715 -12.838 1.00 92.81 93 TRP A CA 1
ATOM 685 C C . TRP A 1 93 ? 3.250 -12.710 -13.990 1.00 92.81 93 TRP A C 1
ATOM 687 O O . TRP A 1 93 ? 4.010 -12.442 -14.916 1.00 92.81 93 TRP A O 1
ATOM 697 N N . ARG A 1 94 ? 2.522 -13.834 -13.988 1.00 88.81 94 ARG A N 1
ATOM 698 C CA . ARG A 1 94 ? 2.513 -14.780 -15.119 1.00 88.81 94 ARG A CA 1
ATOM 699 C C . ARG A 1 94 ? 1.733 -14.259 -16.330 1.00 88.81 94 ARG A C 1
ATOM 701 O O . ARG A 1 94 ? 1.987 -14.708 -17.443 1.00 88.81 94 ARG A O 1
ATOM 708 N N . GLY A 1 95 ? 0.754 -13.383 -16.106 1.00 70.31 95 GLY A N 1
ATOM 709 C CA . GLY A 1 95 ? -0.338 -13.137 -17.045 1.00 70.31 95 GLY A CA 1
ATOM 710 C C . GLY A 1 95 ? -0.231 -11.930 -17.975 1.00 70.31 95 GLY A C 1
ATOM 711 O O . GLY A 1 95 ? -1.096 -11.816 -18.838 1.00 70.31 95 GLY A O 1
ATOM 712 N N . GLY A 1 96 ? 0.743 -11.016 -17.862 1.00 64.19 96 GLY A N 1
ATOM 713 C CA . GLY A 1 96 ? 0.711 -9.878 -18.799 1.00 64.19 96 GLY A CA 1
ATOM 714 C C . GLY A 1 96 ? 1.657 -8.684 -18.662 1.00 64.19 96 GLY A C 1
ATOM 715 O O . GLY A 1 96 ? 1.926 -8.069 -19.695 1.00 64.19 96 GLY A O 1
ATOM 716 N N . PRO A 1 97 ? 2.174 -8.280 -17.491 1.00 76.62 97 PRO A N 1
ATOM 717 C CA . PRO A 1 97 ? 2.967 -7.059 -17.432 1.00 76.62 97 PRO A CA 1
ATOM 718 C C . PRO A 1 97 ? 4.357 -7.253 -18.041 1.00 76.62 97 PRO A C 1
ATOM 720 O O . PRO A 1 97 ? 5.099 -8.151 -17.652 1.00 76.62 97 PRO A O 1
ATOM 723 N N . ALA A 1 98 ? 4.745 -6.364 -18.956 1.00 79.12 98 ALA A N 1
ATOM 724 C CA . ALA A 1 98 ? 6.072 -6.395 -19.575 1.00 79.12 98 ALA A CA 1
ATOM 725 C C . ALA A 1 98 ? 7.205 -6.032 -18.595 1.00 79.12 98 ALA A C 1
ATOM 727 O O . ALA A 1 98 ? 8.369 -6.339 -18.848 1.00 79.12 98 ALA A O 1
ATOM 728 N N . ASN A 1 99 ? 6.882 -5.332 -17.502 1.00 88.56 99 ASN A N 1
ATOM 729 C CA . ASN A 1 99 ? 7.845 -4.859 -16.514 1.00 88.56 99 ASN A CA 1
ATOM 730 C C . ASN A 1 99 ? 7.198 -4.650 -15.128 1.00 88.56 99 ASN A C 1
ATOM 732 O O . ASN A 1 99 ? 5.978 -4.727 -14.967 1.00 88.56 99 ASN A O 1
ATOM 736 N N . ALA A 1 100 ? 8.032 -4.345 -14.130 1.00 88.69 100 ALA A N 1
ATOM 737 C CA . ALA A 1 100 ? 7.607 -4.145 -12.744 1.00 88.69 100 ALA A CA 1
ATOM 738 C C . ALA A 1 100 ? 6.676 -2.935 -12.531 1.00 88.69 100 ALA A C 1
ATOM 740 O O . ALA A 1 100 ? 5.831 -2.982 -11.640 1.00 88.69 100 ALA A O 1
ATOM 741 N N . ALA A 1 101 ? 6.801 -1.869 -13.332 1.00 90.50 101 ALA A N 1
ATOM 742 C CA . ALA A 1 101 ? 5.924 -0.701 -13.234 1.00 90.50 101 ALA A CA 1
ATOM 743 C C . ALA A 1 101 ? 4.488 -1.069 -13.638 1.00 90.50 101 ALA A C 1
ATOM 745 O O . ALA A 1 101 ? 3.553 -0.859 -12.870 1.00 90.50 101 ALA A O 1
ATOM 746 N N . ALA A 1 102 ? 4.327 -1.729 -14.787 1.00 91.56 102 ALA A N 1
ATOM 747 C CA . ALA A 1 102 ? 3.033 -2.234 -15.240 1.00 91.56 102 ALA A CA 1
ATOM 748 C C . ALA A 1 102 ? 2.458 -3.305 -14.293 1.00 91.56 102 ALA A C 1
ATOM 750 O O . ALA A 1 102 ? 1.251 -3.338 -14.058 1.00 91.56 102 ALA A O 1
ATOM 751 N N . ALA A 1 103 ? 3.308 -4.168 -13.722 1.00 92.12 103 ALA A N 1
ATOM 752 C CA . ALA A 1 103 ? 2.866 -5.187 -12.768 1.00 92.12 103 ALA A CA 1
ATOM 753 C C . ALA A 1 103 ? 2.331 -4.567 -11.474 1.00 92.12 103 ALA A C 1
ATOM 755 O O . ALA A 1 103 ? 1.295 -4.998 -10.971 1.00 92.12 103 ALA A O 1
ATOM 756 N N . SER A 1 104 ? 3.008 -3.533 -10.969 1.00 92.44 104 SER A N 1
ATOM 757 C CA . SER A 1 104 ? 2.573 -2.772 -9.798 1.00 92.44 104 SER A CA 1
ATOM 758 C C . SER A 1 104 ? 1.179 -2.176 -9.998 1.00 92.44 104 SER A C 1
ATOM 760 O O . SER A 1 104 ? 0.327 -2.303 -9.121 1.00 92.44 104 SER A O 1
ATOM 762 N N . ASP A 1 105 ? 0.930 -1.549 -11.147 1.00 94.19 105 ASP A N 1
ATOM 763 C CA . ASP A 1 105 ? -0.374 -0.955 -11.453 1.00 94.19 105 ASP A CA 1
ATOM 764 C C . ASP A 1 105 ? -1.473 -2.012 -11.561 1.00 94.19 105 ASP A C 1
ATOM 766 O O . ASP A 1 105 ? -2.539 -1.870 -10.961 1.00 94.19 105 ASP A O 1
ATOM 770 N N . ALA A 1 106 ? -1.200 -3.108 -12.274 1.00 93.88 106 ALA A N 1
ATOM 771 C CA . ALA A 1 106 ? -2.143 -4.212 -12.407 1.00 93.88 106 ALA A CA 1
ATOM 772 C C . ALA A 1 106 ? -2.490 -4.832 -11.042 1.00 93.88 106 ALA A C 1
ATOM 774 O O . ALA A 1 106 ? -3.657 -5.110 -10.765 1.00 93.88 106 ALA A O 1
ATOM 775 N N . LEU A 1 107 ? -1.501 -5.011 -10.158 1.00 94.56 107 LEU A N 1
ATOM 776 C CA . LEU A 1 107 ? -1.736 -5.495 -8.797 1.00 94.56 107 LEU A CA 1
ATOM 777 C C . LEU A 1 107 ? -2.573 -4.518 -7.971 1.00 94.56 107 LEU A C 1
ATOM 779 O O . LEU A 1 107 ? -3.458 -4.961 -7.240 1.00 94.56 107 LEU A O 1
ATOM 783 N N . ALA A 1 108 ? -2.325 -3.212 -8.090 1.00 94.69 108 ALA A N 1
ATOM 784 C CA . ALA A 1 108 ? -3.112 -2.200 -7.395 1.00 94.69 108 ALA A CA 1
ATOM 785 C C . ALA A 1 108 ? -4.588 -2.270 -7.793 1.00 94.69 108 ALA A C 1
ATOM 787 O O . ALA A 1 108 ? -5.445 -2.364 -6.916 1.00 94.69 108 ALA A O 1
ATOM 788 N N . VAL A 1 109 ? -4.878 -2.303 -9.097 1.00 93.06 109 VAL A N 1
ATOM 789 C CA . VAL A 1 109 ? -6.249 -2.413 -9.616 1.00 93.06 109 VAL A CA 1
ATOM 790 C C . VAL A 1 109 ? -6.927 -3.684 -9.097 1.00 93.06 109 VAL A C 1
ATOM 792 O O . VAL A 1 109 ? -7.990 -3.607 -8.484 1.00 93.06 109 VAL A O 1
ATOM 795 N N . ARG A 1 110 ? -6.278 -4.848 -9.225 1.00 92.62 110 ARG A N 1
ATOM 796 C CA . ARG A 1 110 ? -6.859 -6.129 -8.782 1.00 92.62 110 ARG A CA 1
ATOM 797 C C . ARG A 1 110 ? -7.072 -6.207 -7.270 1.00 92.62 110 ARG A C 1
ATOM 799 O O . ARG A 1 110 ? -8.031 -6.829 -6.810 1.00 92.62 110 ARG A O 1
ATOM 806 N N . LEU A 1 111 ? -6.199 -5.586 -6.473 1.00 92.94 111 LEU A N 1
ATOM 807 C CA . LEU A 1 111 ? -6.405 -5.497 -5.028 1.00 92.94 111 LEU A CA 1
ATOM 808 C C . LEU A 1 111 ? -7.607 -4.623 -4.674 1.00 92.94 111 LEU A C 1
ATOM 810 O O . LEU A 1 111 ? -8.362 -4.999 -3.782 1.00 92.94 111 LEU A O 1
ATOM 814 N N . VAL A 1 112 ? -7.807 -3.496 -5.361 1.00 92.31 112 VAL A N 1
ATOM 815 C CA . VAL A 1 112 ? -8.994 -2.648 -5.159 1.00 92.31 112 VAL A CA 1
ATOM 816 C C . VAL A 1 112 ? -10.271 -3.414 -5.502 1.00 92.31 112 VAL A C 1
ATOM 818 O O . VAL A 1 112 ? -11.224 -3.392 -4.723 1.00 92.31 112 VAL A O 1
ATOM 821 N N . GLU A 1 113 ? -10.274 -4.143 -6.620 1.00 88.00 113 GLU A N 1
ATOM 822 C CA . GLU A 1 113 ? -11.401 -4.989 -7.028 1.00 88.00 113 GLU A CA 1
ATOM 823 C C . GLU A 1 113 ? -11.741 -6.039 -5.959 1.00 88.00 113 GLU A C 1
ATOM 825 O O . GLU A 1 113 ? -12.915 -6.253 -5.647 1.00 88.00 113 GLU A O 1
ATOM 830 N N . THR A 1 114 ? -10.710 -6.649 -5.365 1.00 84.25 114 THR A N 1
ATOM 831 C CA . THR A 1 114 ? -10.843 -7.677 -4.319 1.00 84.25 114 THR A CA 1
ATOM 832 C C . THR A 1 114 ? -11.280 -7.086 -2.975 1.00 84.25 114 THR A C 1
ATOM 834 O O . THR A 1 114 ? -12.052 -7.705 -2.245 1.00 84.25 114 THR A O 1
ATOM 837 N N . ALA A 1 115 ? -10.805 -5.887 -2.629 1.00 80.75 115 ALA A N 1
ATOM 838 C CA . ALA A 1 115 ? -11.026 -5.270 -1.322 1.00 80.75 115 ALA A CA 1
ATOM 839 C C . ALA A 1 115 ? -12.495 -4.915 -1.055 1.00 80.75 115 ALA A C 1
ATOM 841 O O . ALA A 1 115 ? -12.932 -4.950 0.092 1.00 80.75 115 ALA A O 1
ATOM 842 N N . GLY A 1 116 ? -13.285 -4.622 -2.091 1.00 71.06 116 GLY A N 1
ATOM 843 C CA . GLY A 1 116 ? -14.652 -4.132 -1.902 1.00 71.06 116 GLY A CA 1
ATOM 844 C C . GLY A 1 116 ? -15.699 -5.169 -1.481 1.00 71.06 116 GLY A C 1
ATOM 845 O O . GLY A 1 116 ? -16.884 -4.895 -1.636 1.00 71.06 116 GLY A O 1
ATOM 846 N N . GLY A 1 117 ? -15.280 -6.335 -0.982 1.00 69.44 117 GLY A N 1
ATOM 847 C CA . GLY A 1 117 ? -16.140 -7.298 -0.287 1.00 69.44 117 GLY A CA 1
ATOM 848 C C . GLY A 1 117 ? -15.965 -7.314 1.237 1.00 69.44 117 GLY A C 1
ATOM 849 O O . GLY A 1 117 ? -16.602 -8.127 1.899 1.00 69.44 117 GLY A O 1
ATOM 850 N N . ALA A 1 118 ? -15.089 -6.479 1.807 1.00 74.38 118 ALA A N 1
ATOM 851 C CA . ALA A 1 118 ? -14.844 -6.476 3.246 1.00 74.38 118 ALA A CA 1
ATOM 852 C C . ALA A 1 118 ? -15.990 -5.807 4.024 1.00 74.38 118 ALA A C 1
ATOM 854 O O . ALA A 1 118 ? -16.367 -4.669 3.748 1.00 74.38 118 ALA A O 1
ATOM 855 N N . GLU A 1 119 ? -16.510 -6.497 5.039 1.00 77.81 119 GLU A N 1
ATOM 856 C CA . GLU A 1 119 ? -17.446 -5.922 6.006 1.00 77.81 119 GLU A CA 1
ATOM 857 C C . GLU A 1 119 ? -16.683 -5.181 7.122 1.00 77.81 119 GLU A C 1
ATOM 859 O O . GLU A 1 119 ? -15.659 -5.654 7.619 1.00 77.81 119 GLU A O 1
ATOM 864 N N . GLY A 1 120 ? -17.196 -4.023 7.551 1.00 79.69 120 GLY A N 1
ATOM 865 C CA . GLY A 1 120 ? -16.628 -3.238 8.655 1.00 79.69 120 GLY A CA 1
ATOM 866 C C . GLY A 1 120 ? -15.484 -2.292 8.262 1.00 79.69 120 GLY A C 1
ATOM 867 O O . GLY A 1 120 ? -15.306 -1.936 7.099 1.00 79.69 120 GLY A O 1
ATOM 868 N N . ALA A 1 121 ? -14.728 -1.818 9.260 1.00 83.25 121 ALA A N 1
ATOM 869 C CA . ALA A 1 121 ? -13.610 -0.904 9.034 1.00 83.25 121 ALA A CA 1
ATOM 870 C C . ALA A 1 121 ? -12.453 -1.628 8.324 1.00 83.25 121 ALA A C 1
ATOM 872 O O . ALA A 1 121 ? -11.867 -2.568 8.867 1.00 83.25 121 ALA A O 1
ATOM 873 N N . HIS A 1 122 ? -12.098 -1.156 7.128 1.00 91.44 122 HIS A N 1
ATOM 874 C CA . HIS A 1 122 ? -11.050 -1.743 6.293 1.00 91.44 122 HIS A CA 1
ATOM 875 C C . HIS A 1 122 ? -10.034 -0.687 5.869 1.00 91.44 122 HIS A C 1
ATOM 877 O O . HIS A 1 122 ? -10.387 0.321 5.258 1.00 91.44 122 HIS A O 1
ATOM 883 N N . LEU A 1 123 ? -8.758 -0.925 6.176 1.00 93.12 123 LEU A N 1
ATOM 884 C CA . LEU A 1 123 ? -7.655 -0.131 5.643 1.00 93.12 123 LEU A CA 1
ATOM 885 C C . LEU A 1 123 ? -7.046 -0.822 4.423 1.00 93.12 123 LEU A C 1
ATOM 887 O O . LEU A 1 123 ? -6.393 -1.857 4.556 1.00 93.12 123 LEU A O 1
ATOM 891 N N . LEU A 1 124 ? -7.182 -0.201 3.256 1.00 94.19 124 LEU A N 1
ATOM 892 C CA . LEU A 1 124 ? -6.422 -0.562 2.064 1.00 94.19 124 LEU A CA 1
ATOM 893 C C . LEU A 1 124 ? -5.233 0.396 1.907 1.00 94.19 124 LEU A C 1
ATOM 895 O O . LEU A 1 124 ? -5.421 1.599 1.734 1.00 94.19 124 LEU A O 1
ATOM 899 N N . ALA A 1 125 ? -4.010 -0.130 1.964 1.00 92.31 125 ALA A N 1
ATOM 900 C CA . ALA A 1 125 ? -2.776 0.634 1.798 1.00 92.31 125 ALA A CA 1
ATOM 901 C C . ALA A 1 125 ? -2.002 0.134 0.572 1.00 92.31 125 ALA A C 1
ATOM 903 O O . ALA A 1 125 ? -1.458 -0.969 0.580 1.00 92.31 125 ALA A O 1
ATOM 904 N N . LEU A 1 126 ? -1.936 0.954 -0.477 1.00 92.62 126 LEU A N 1
ATOM 905 C CA . LEU A 1 126 ? -1.296 0.604 -1.744 1.00 92.62 126 LEU A CA 1
ATOM 906 C C . LEU A 1 126 ? -0.107 1.518 -2.025 1.00 92.62 126 LEU A C 1
ATOM 908 O O . LEU A 1 126 ? -0.197 2.738 -1.904 1.00 92.62 126 LEU A O 1
ATOM 912 N N . SER A 1 127 ? 0.999 0.913 -2.434 1.00 88.81 127 SER A N 1
ATOM 913 C CA . SER A 1 127 ? 2.148 1.598 -3.008 1.00 88.81 127 SER A CA 1
ATOM 914 C C . SER A 1 127 ? 2.032 1.604 -4.530 1.00 88.81 127 SER A C 1
ATOM 916 O O . SER A 1 127 ? 1.800 0.561 -5.140 1.00 88.81 127 SER A O 1
ATOM 918 N N . LEU A 1 128 ? 2.223 2.773 -5.145 1.00 89.25 128 LEU A N 1
ATOM 919 C CA . LEU A 1 128 ? 2.153 2.968 -6.599 1.00 89.25 128 LEU A CA 1
ATOM 920 C C . LEU A 1 128 ? 3.487 3.515 -7.149 1.00 89.25 128 LEU A C 1
ATOM 922 O O . LEU A 1 128 ? 3.548 4.650 -7.621 1.00 89.25 128 LEU A O 1
ATOM 926 N N . PRO A 1 129 ? 4.588 2.740 -7.082 1.00 86.50 129 PRO A N 1
ATOM 927 C CA . PRO A 1 129 ? 5.926 3.199 -7.459 1.00 86.50 129 PRO A CA 1
ATOM 928 C C . PRO A 1 129 ? 6.146 3.327 -8.971 1.00 86.50 129 PRO A C 1
ATOM 930 O O . PRO A 1 129 ? 7.240 3.706 -9.381 1.00 86.50 129 PRO A O 1
ATOM 933 N N . ALA A 1 130 ? 5.167 2.999 -9.819 1.00 89.00 130 ALA A N 1
ATOM 934 C CA . ALA A 1 130 ? 5.343 2.951 -11.269 1.00 89.00 130 ALA A CA 1
ATOM 935 C C . ALA A 1 130 ? 5.871 4.277 -11.854 1.00 89.00 130 ALA A C 1
ATOM 937 O O . ALA A 1 130 ? 6.818 4.273 -12.639 1.00 89.00 130 ALA A O 1
ATOM 938 N N . LEU A 1 131 ? 5.358 5.419 -11.380 1.00 87.19 131 LEU A N 1
ATOM 939 C CA . LEU A 1 131 ? 5.832 6.750 -11.786 1.00 87.19 131 LEU A CA 1
ATOM 940 C C . LEU A 1 131 ? 7.312 6.984 -11.446 1.00 87.19 131 LEU A C 1
ATOM 942 O O . LEU A 1 131 ? 8.047 7.574 -12.246 1.00 87.19 131 LEU A O 1
ATOM 946 N N . ASP A 1 132 ? 7.746 6.515 -10.274 1.00 83.31 132 ASP A N 1
ATOM 947 C CA . ASP A 1 132 ? 9.131 6.619 -9.815 1.00 83.31 132 ASP A CA 1
ATOM 948 C C . ASP A 1 132 ? 10.049 5.659 -10.577 1.00 83.31 132 ASP A C 1
ATOM 950 O O . ASP A 1 132 ? 11.169 6.029 -10.939 1.00 83.31 132 ASP A O 1
ATOM 954 N N . ILE A 1 133 ? 9.578 4.439 -10.847 1.00 85.31 133 ILE A N 1
ATOM 955 C CA . ILE A 1 133 ? 10.297 3.426 -11.626 1.00 85.31 133 ILE A CA 1
ATOM 956 C C . ILE A 1 133 ? 10.535 3.934 -13.051 1.00 85.31 133 ILE A C 1
ATOM 958 O O . ILE A 1 133 ? 11.666 3.874 -13.543 1.00 85.31 133 ILE A O 1
ATOM 962 N N . GLU A 1 134 ? 9.515 4.497 -13.701 1.00 87.31 134 GLU A N 1
ATOM 963 C CA . GLU A 1 134 ? 9.662 5.077 -15.038 1.00 87.31 134 GLU A CA 1
ATOM 964 C C . GLU A 1 134 ? 10.631 6.254 -15.031 1.00 87.31 134 GLU A C 1
ATOM 966 O O . GLU A 1 134 ? 11.561 6.289 -15.834 1.00 87.31 134 GLU A O 1
ATOM 971 N N . ARG A 1 135 ? 10.506 7.175 -14.069 1.00 85.19 135 ARG A N 1
ATOM 972 C CA . ARG A 1 135 ? 11.434 8.307 -13.950 1.00 85.19 135 ARG A CA 1
ATOM 973 C C . ARG A 1 135 ? 12.887 7.861 -13.796 1.00 85.19 135 ARG A C 1
ATOM 975 O O . ARG A 1 135 ? 13.773 8.451 -14.410 1.00 85.19 135 ARG A O 1
ATOM 982 N N . ARG A 1 136 ? 13.143 6.836 -12.982 1.00 82.69 136 ARG A N 1
ATOM 983 C CA . ARG A 1 136 ? 14.500 6.330 -12.717 1.00 82.69 136 ARG A CA 1
ATOM 984 C C . ARG A 1 136 ? 15.063 5.531 -13.888 1.00 82.69 136 ARG A C 1
ATOM 986 O O . ARG A 1 136 ? 16.221 5.722 -14.245 1.00 82.69 136 ARG A O 1
ATOM 993 N N . SER A 1 137 ? 14.252 4.676 -14.509 1.00 84.06 137 SER A N 1
ATOM 994 C CA . SER A 1 137 ? 14.663 3.902 -15.690 1.00 84.06 137 SER A CA 1
ATOM 995 C C . SER A 1 137 ? 14.848 4.774 -16.939 1.00 84.06 137 SER A C 1
ATOM 997 O O . SER A 1 137 ? 15.498 4.361 -17.897 1.00 84.06 137 SER A O 1
ATOM 999 N N . ALA A 1 138 ? 14.303 5.992 -16.925 1.00 85.75 138 ALA A N 1
ATOM 1000 C CA . ALA A 1 138 ? 14.351 6.969 -18.003 1.00 85.75 138 ALA A CA 1
ATOM 1001 C C . ALA A 1 138 ? 15.198 8.205 -17.657 1.00 85.75 138 ALA A C 1
ATOM 1003 O O . ALA A 1 138 ? 14.860 9.302 -18.088 1.00 85.75 138 ALA A O 1
ATOM 1004 N N . ALA A 1 139 ? 16.282 8.069 -16.884 1.00 81.88 139 ALA A N 1
ATOM 1005 C CA . ALA A 1 139 ? 17.018 9.225 -16.352 1.00 81.88 139 ALA A CA 1
ATOM 1006 C C . ALA A 1 139 ? 17.497 10.239 -17.420 1.00 81.88 139 ALA A C 1
ATOM 1008 O O . ALA A 1 139 ? 17.617 11.425 -17.126 1.00 81.88 139 ALA A O 1
ATOM 1009 N N . ALA A 1 140 ? 17.745 9.784 -18.654 1.00 88.62 140 ALA A N 1
ATOM 1010 C CA . ALA A 1 140 ? 18.152 10.622 -19.786 1.00 88.62 140 ALA A CA 1
ATOM 1011 C C . ALA A 1 140 ? 16.984 11.097 -20.679 1.00 88.62 140 ALA A C 1
ATOM 1013 O O . ALA A 1 140 ? 17.214 11.756 -21.693 1.00 88.62 140 ALA A O 1
ATOM 1014 N N . ALA A 1 141 ? 15.738 10.739 -20.358 1.00 88.62 141 ALA A N 1
ATOM 1015 C CA . ALA A 1 141 ? 14.579 11.126 -21.151 1.00 88.62 141 ALA A CA 1
ATOM 1016 C C . ALA A 1 141 ? 14.334 12.636 -21.072 1.00 88.62 141 ALA A C 1
ATOM 1018 O O . ALA A 1 141 ? 14.495 13.270 -20.027 1.00 88.62 141 ALA A O 1
ATOM 1019 N N . THR A 1 142 ? 13.886 13.215 -22.185 1.00 92.94 142 THR A N 1
ATOM 1020 C CA . THR A 1 142 ? 13.386 14.591 -22.180 1.00 92.94 142 THR A CA 1
ATOM 1021 C C . THR A 1 142 ? 12.134 14.687 -21.300 1.00 92.94 142 THR A C 1
ATOM 1023 O O . THR A 1 142 ? 11.423 13.689 -21.143 1.00 92.94 142 THR A O 1
ATOM 1026 N N . PRO A 1 143 ? 11.794 15.875 -20.761 1.00 89.38 143 PRO A N 1
ATOM 1027 C CA . PRO A 1 143 ? 10.582 16.041 -19.959 1.00 89.38 143 PRO A CA 1
ATOM 1028 C C . PRO A 1 143 ? 9.316 15.531 -20.661 1.00 89.38 143 PRO A C 1
ATOM 1030 O O . PRO A 1 143 ? 8.493 14.867 -20.042 1.00 89.38 143 PRO A O 1
ATOM 1033 N N . PHE A 1 144 ? 9.188 15.772 -21.969 1.00 90.69 144 PHE A N 1
ATOM 1034 C CA . PHE A 1 144 ? 8.048 15.298 -22.753 1.00 90.69 144 PHE A CA 1
ATOM 1035 C C . PHE A 1 144 ? 8.014 13.768 -22.884 1.00 90.69 144 PHE A C 1
ATOM 1037 O O . PHE A 1 144 ? 6.971 13.159 -22.662 1.00 90.69 144 PHE A O 1
ATOM 1044 N N . ALA A 1 145 ? 9.154 13.137 -23.182 1.00 90.62 145 ALA A N 1
ATOM 1045 C CA . ALA A 1 145 ? 9.239 11.680 -23.264 1.00 90.62 145 ALA A CA 1
ATOM 1046 C C . ALA A 1 145 ? 8.947 11.015 -21.907 1.00 90.62 145 ALA A C 1
ATOM 1048 O O . ALA A 1 145 ? 8.287 9.980 -21.854 1.00 90.62 145 ALA A O 1
ATOM 1049 N N . LEU A 1 146 ? 9.391 11.626 -20.804 1.00 88.94 146 LEU A N 1
ATOM 1050 C CA . LEU A 1 146 ? 9.068 11.155 -19.460 1.00 88.94 146 LEU A CA 1
ATOM 1051 C C . LEU A 1 146 ? 7.561 11.240 -19.179 1.00 88.94 146 LEU A C 1
ATOM 1053 O O . LEU A 1 146 ? 6.986 10.265 -18.704 1.00 88.94 146 LEU A O 1
ATOM 1057 N N . VAL A 1 147 ? 6.914 12.359 -19.521 1.00 88.38 147 VAL A N 1
ATOM 1058 C CA . VAL A 1 147 ? 5.455 12.503 -19.387 1.00 88.38 147 VAL A CA 1
ATOM 1059 C C . VAL A 1 147 ? 4.734 11.408 -20.167 1.00 88.38 147 VAL A C 1
ATOM 1061 O O . VAL A 1 147 ? 3.885 10.728 -19.601 1.00 88.38 147 VAL A O 1
ATOM 1064 N N . GLN A 1 148 ? 5.107 11.174 -21.430 1.00 92.19 148 GLN A N 1
ATOM 1065 C CA . GLN A 1 148 ? 4.490 10.125 -22.249 1.00 92.19 148 GLN A CA 1
ATOM 1066 C C . GLN A 1 148 ? 4.599 8.735 -21.611 1.00 92.19 148 GLN A C 1
ATOM 1068 O O . GLN A 1 148 ? 3.632 7.978 -21.636 1.00 92.19 148 GLN A O 1
ATOM 1073 N N . ARG A 1 149 ? 5.743 8.414 -20.996 1.00 91.12 149 ARG A N 1
ATOM 1074 C CA . ARG A 1 149 ? 5.946 7.148 -20.273 1.00 91.12 149 ARG A CA 1
ATOM 1075 C C . ARG A 1 149 ? 5.135 7.059 -18.981 1.00 91.12 149 ARG A C 1
ATOM 1077 O O . ARG A 1 149 ? 4.748 5.969 -18.587 1.00 91.12 149 ARG A O 1
ATOM 1084 N N . GLN A 1 150 ? 4.861 8.185 -18.329 1.00 91.50 150 GLN A N 1
ATOM 1085 C CA . GLN A 1 150 ? 4.108 8.234 -17.074 1.00 91.50 150 GLN A CA 1
ATOM 1086 C C . GLN A 1 150 ? 2.584 8.222 -17.259 1.00 91.50 150 GLN A C 1
ATOM 1088 O O . GLN A 1 150 ? 1.875 7.838 -16.332 1.00 91.50 150 GLN A O 1
ATOM 1093 N N . LEU A 1 151 ? 2.069 8.604 -18.435 1.00 92.44 151 LEU A N 1
ATOM 1094 C CA . LEU A 1 151 ? 0.625 8.675 -18.701 1.00 92.44 151 LEU A CA 1
ATOM 1095 C C . LEU A 1 151 ? -0.145 7.374 -18.390 1.00 92.44 151 LEU A C 1
ATOM 1097 O O . LEU A 1 151 ? -1.176 7.471 -17.723 1.00 92.44 151 LEU A O 1
ATOM 1101 N N . PRO A 1 152 ? 0.316 6.170 -18.790 1.00 93.19 152 PRO A N 1
ATOM 1102 C CA . PRO A 1 152 ? -0.388 4.930 -18.451 1.00 93.19 152 PRO A CA 1
ATOM 1103 C C . PRO A 1 152 ? -0.520 4.716 -16.937 1.00 93.19 152 PRO A C 1
ATOM 1105 O O . PRO A 1 152 ? -1.568 4.297 -16.456 1.00 93.19 152 PRO A O 1
ATOM 1108 N N . HIS A 1 153 ? 0.515 5.078 -16.179 1.00 93.12 153 HIS A N 1
ATOM 1109 C CA . HIS A 1 153 ? 0.559 4.916 -14.725 1.00 93.12 153 HIS A CA 1
ATOM 1110 C C . HIS A 1 153 ? -0.319 5.938 -13.994 1.00 93.12 153 HIS A C 1
ATOM 1112 O O . HIS A 1 153 ? -0.951 5.622 -12.988 1.00 93.12 153 HIS A O 1
ATOM 1118 N N . LEU A 1 154 ? -0.421 7.159 -14.529 1.00 91.69 154 LEU A N 1
ATOM 1119 C CA . LEU A 1 154 ? -1.402 8.140 -14.057 1.00 91.69 154 LEU A CA 1
ATOM 1120 C C . LEU A 1 154 ? -2.835 7.650 -14.303 1.00 91.69 154 LEU A C 1
ATOM 1122 O O . LEU A 1 154 ? -3.672 7.757 -13.414 1.00 91.69 154 LEU A O 1
ATOM 1126 N N . SER A 1 155 ? -3.102 7.034 -15.458 1.00 92.25 155 SER A N 1
ATOM 1127 C CA . SER A 1 155 ? -4.414 6.445 -15.750 1.00 92.25 155 SER A CA 1
ATOM 1128 C C . SER A 1 155 ? -4.759 5.278 -14.814 1.00 92.25 155 SER A C 1
ATOM 1130 O O . SER A 1 155 ? -5.914 5.146 -14.400 1.00 92.25 155 SER A O 1
ATOM 1132 N N . ALA A 1 156 ? -3.777 4.451 -14.443 1.00 91.81 156 ALA A N 1
ATOM 1133 C CA . ALA A 1 156 ? -3.969 3.398 -13.448 1.00 91.81 156 ALA A CA 1
ATOM 1134 C C . ALA A 1 156 ? -4.281 3.975 -12.057 1.00 91.81 156 ALA A C 1
ATOM 1136 O O . ALA A 1 156 ? -5.213 3.513 -11.398 1.00 91.81 156 ALA A O 1
ATOM 1137 N N . LEU A 1 157 ? -3.562 5.022 -11.636 1.00 91.62 157 LEU A N 1
ATOM 1138 C CA . LEU A 1 157 ? -3.857 5.752 -10.400 1.00 91.62 157 LEU A CA 1
ATOM 1139 C C . LEU A 1 157 ? -5.281 6.327 -10.414 1.00 91.62 157 LEU A C 1
ATOM 1141 O O . LEU A 1 157 ? -6.018 6.136 -9.448 1.00 91.62 157 LEU A O 1
ATOM 1145 N N . ASP A 1 158 ? -5.688 6.979 -11.504 1.00 90.88 158 ASP A N 1
ATOM 1146 C CA . ASP A 1 158 ? -7.043 7.520 -11.649 1.00 90.88 158 ASP A CA 1
ATOM 1147 C C . ASP A 1 158 ? -8.101 6.418 -11.534 1.00 90.88 158 ASP A C 1
ATOM 1149 O O . ASP A 1 158 ? -9.104 6.595 -10.842 1.00 90.88 158 ASP A O 1
ATOM 1153 N N . THR A 1 159 ? -7.848 5.255 -12.141 1.00 92.19 159 THR A N 1
ATOM 1154 C CA . THR A 1 159 ? -8.727 4.078 -12.057 1.00 92.19 159 THR A CA 1
ATOM 1155 C C . THR A 1 159 ? -8.856 3.582 -10.617 1.00 92.19 159 THR A C 1
ATOM 1157 O O . THR A 1 159 ? -9.968 3.424 -10.117 1.00 92.19 159 THR A O 1
ATOM 1160 N N . VAL A 1 160 ? -7.731 3.404 -9.916 1.00 92.81 160 VAL A N 1
ATOM 1161 C CA . VAL A 1 160 ? -7.693 3.002 -8.499 1.00 92.81 160 VAL A CA 1
ATOM 1162 C C . VAL A 1 160 ? -8.481 3.982 -7.629 1.00 92.81 160 VAL A C 1
ATOM 1164 O O . VAL A 1 160 ? -9.304 3.570 -6.811 1.00 92.81 160 VAL A O 1
ATOM 1167 N N . VAL A 1 161 ? -8.262 5.286 -7.807 1.00 91.44 161 VAL A N 1
ATOM 1168 C CA . VAL A 1 161 ? -8.943 6.324 -7.023 1.00 91.44 161 VAL A CA 1
ATOM 1169 C C . VAL A 1 161 ? -10.440 6.350 -7.326 1.00 91.44 161 VAL A C 1
ATOM 1171 O O . VAL A 1 161 ? -11.245 6.443 -6.398 1.00 91.44 161 VAL A O 1
ATOM 1174 N N . ALA A 1 162 ? -10.826 6.280 -8.600 1.00 90.19 162 ALA A N 1
ATOM 1175 C CA . ALA A 1 162 ? -12.224 6.282 -9.014 1.00 90.19 162 ALA A CA 1
ATOM 1176 C C . ALA A 1 162 ? -12.977 5.074 -8.445 1.00 90.19 162 ALA A C 1
ATOM 1178 O O . ALA A 1 162 ? -14.062 5.243 -7.888 1.00 90.19 162 ALA A O 1
ATOM 1179 N N . GLU A 1 163 ? -12.372 3.889 -8.510 1.00 92.00 163 GLU A N 1
ATOM 1180 C CA . GLU A 1 163 ? -12.973 2.648 -8.029 1.00 92.00 163 GLU A CA 1
ATOM 1181 C C . GLU A 1 163 ? -13.088 2.607 -6.499 1.00 92.00 1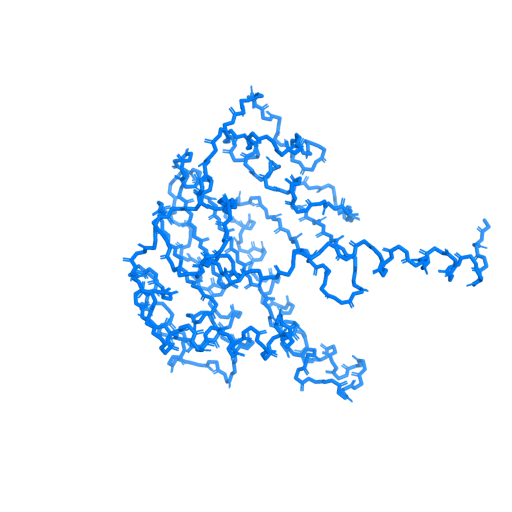63 GLU A C 1
ATOM 1183 O O . GLU A 1 163 ? -14.113 2.214 -5.948 1.00 92.00 163 GLU A O 1
ATOM 1188 N N . LEU A 1 164 ? -12.080 3.097 -5.773 1.00 91.06 164 LEU A N 1
ATOM 1189 C CA . LEU A 1 164 ? -12.192 3.218 -4.319 1.00 91.06 164 LEU A CA 1
ATOM 1190 C C . LEU A 1 164 ? -13.310 4.185 -3.921 1.00 91.06 164 LEU A C 1
ATOM 1192 O O . LEU A 1 164 ? -14.094 3.906 -3.011 1.00 91.06 164 LEU A O 1
ATOM 1196 N N . ARG A 1 165 ? -13.430 5.312 -4.627 1.00 88.69 165 ARG A N 1
ATOM 1197 C CA . ARG A 1 165 ? -14.493 6.289 -4.369 1.00 88.69 165 ARG A CA 1
ATOM 1198 C C . ARG A 1 165 ? -15.880 5.751 -4.710 1.00 88.69 165 ARG A C 1
ATOM 1200 O O . ARG A 1 165 ? -16.807 6.028 -3.951 1.00 88.69 165 ARG A O 1
ATOM 1207 N N . SER A 1 166 ? -16.035 5.003 -5.805 1.00 88.62 166 SER A N 1
ATOM 1208 C CA . SER A 1 166 ? -17.322 4.402 -6.194 1.00 88.62 166 SER A CA 1
ATOM 1209 C C . SER A 1 166 ? -17.830 3.418 -5.132 1.00 88.62 166 SER A C 1
ATOM 1211 O O . SER A 1 166 ? -19.034 3.309 -4.914 1.00 88.62 166 SER A O 1
ATOM 1213 N N . ARG A 1 167 ? -16.904 2.791 -4.397 1.00 87.81 167 ARG A N 1
ATOM 1214 C CA . ARG A 1 167 ? -17.164 1.876 -3.276 1.00 87.81 167 ARG A CA 1
ATOM 1215 C C . ARG A 1 167 ? -17.281 2.564 -1.912 1.00 87.81 167 ARG A C 1
ATOM 1217 O O . ARG A 1 167 ? -17.384 1.890 -0.893 1.00 87.81 167 ARG A O 1
ATOM 1224 N N . GLY A 1 168 ? -17.261 3.896 -1.868 1.00 86.56 168 GLY A N 1
ATOM 1225 C CA . GLY A 1 168 ? -17.443 4.666 -0.635 1.00 86.56 168 GLY A CA 1
ATOM 1226 C C . GLY A 1 168 ? -16.199 4.790 0.249 1.00 86.56 168 GLY A C 1
ATOM 1227 O O . GLY A 1 168 ? -16.306 5.290 1.370 1.00 86.56 168 GLY A O 1
ATOM 1228 N N . TYR A 1 169 ? -15.012 4.399 -0.230 1.00 88.00 169 TYR A N 1
ATOM 1229 C CA . TYR A 1 169 ? -13.780 4.620 0.526 1.00 88.00 169 TYR A CA 1
ATOM 1230 C C . TYR A 1 169 ? -13.448 6.112 0.617 1.00 88.00 169 TYR A C 1
ATOM 1232 O O . TYR A 1 169 ? -13.598 6.892 -0.330 1.00 88.00 169 TYR A O 1
ATOM 1240 N N . SER A 1 170 ? -12.895 6.494 1.765 1.00 87.50 170 SER A N 1
ATOM 1241 C CA . SER A 1 170 ? -12.138 7.735 1.885 1.00 87.50 170 SER A CA 1
ATOM 1242 C C . SER A 1 170 ? -10.713 7.505 1.395 1.00 87.50 170 SER A C 1
ATOM 1244 O O . SER A 1 170 ? -9.975 6.715 1.979 1.00 87.50 170 SER A O 1
ATOM 1246 N N . VAL A 1 171 ? -10.324 8.188 0.322 1.00 88.81 171 VAL A N 1
ATOM 1247 C CA . VAL A 1 171 ? -9.042 7.973 -0.354 1.00 88.81 171 VAL A CA 1
ATOM 1248 C C . VAL A 1 171 ? -8.040 9.029 0.084 1.00 88.81 171 VAL A C 1
ATOM 1250 O O . VAL A 1 171 ? -8.323 10.223 0.004 1.00 88.81 171 VAL A O 1
ATOM 1253 N N . TRP A 1 172 ? -6.859 8.577 0.496 1.00 87.50 172 TRP A N 1
ATOM 1254 C CA . TRP A 1 172 ? -5.723 9.424 0.841 1.00 87.50 172 TRP A CA 1
ATOM 1255 C C . TRP A 1 172 ? -4.584 9.171 -0.141 1.00 87.50 172 TRP A C 1
ATOM 1257 O O . TRP A 1 172 ? -4.079 8.056 -0.242 1.00 87.50 172 TRP A O 1
ATOM 1267 N N . LEU A 1 173 ? -4.175 10.216 -0.853 1.00 87.31 173 LEU A N 1
ATOM 1268 C CA . LEU A 1 173 ? -2.993 10.223 -1.703 1.00 87.31 173 LEU A CA 1
ATOM 1269 C C . LEU A 1 173 ? -1.849 10.866 -0.934 1.00 87.31 173 LEU A C 1
ATOM 1271 O O . LEU A 1 173 ? -1.949 12.013 -0.500 1.00 87.31 173 LEU A O 1
ATOM 1275 N N . VAL A 1 174 ? -0.767 10.114 -0.769 1.00 82.69 174 VAL A N 1
ATOM 1276 C CA . VAL A 1 174 ? 0.384 10.513 0.038 1.00 82.69 174 VAL A CA 1
ATOM 1277 C C . VAL A 1 174 ? 1.625 10.466 -0.837 1.00 82.69 174 VAL A C 1
ATOM 1279 O O . VAL A 1 174 ? 2.024 9.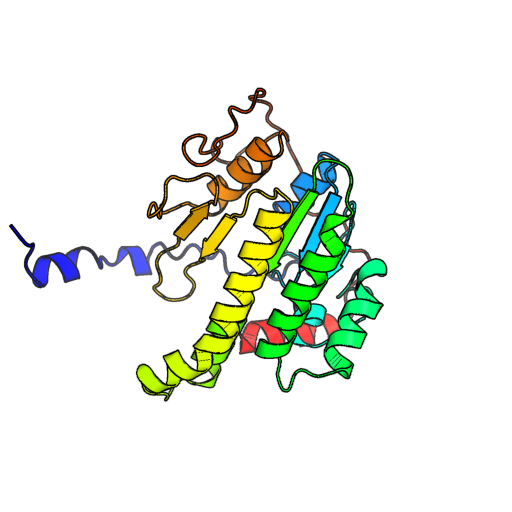400 -1.299 1.00 82.69 174 VAL A O 1
ATOM 1282 N N . GLY A 1 175 ? 2.247 11.622 -1.047 1.00 78.38 175 GLY A N 1
ATOM 1283 C CA . GLY A 1 175 ? 3.554 11.730 -1.682 1.00 78.38 175 GLY A CA 1
ATOM 1284 C C . GLY A 1 175 ? 4.647 11.886 -0.634 1.00 78.38 175 GLY A C 1
ATOM 1285 O O . GLY A 1 175 ? 4.614 12.829 0.156 1.00 78.38 175 GLY A O 1
ATOM 1286 N N . ALA A 1 176 ? 5.635 10.990 -0.636 1.00 67.94 176 ALA A N 1
ATOM 1287 C CA . ALA A 1 176 ? 6.801 11.081 0.241 1.00 67.94 176 ALA A CA 1
ATOM 1288 C C . ALA A 1 176 ? 8.004 11.685 -0.513 1.00 67.94 176 ALA A C 1
ATOM 1290 O O . ALA A 1 176 ? 8.358 11.202 -1.591 1.00 67.94 176 ALA A O 1
ATOM 1291 N N . PRO A 1 177 ? 8.682 12.710 0.031 1.00 62.06 177 PRO A N 1
ATOM 1292 C CA . PRO A 1 177 ? 9.828 13.315 -0.621 1.00 62.06 177 PRO A CA 1
ATOM 1293 C C . PRO A 1 177 ? 11.069 12.478 -0.328 1.00 62.06 177 PRO A C 1
ATOM 1295 O O . PRO A 1 177 ? 11.473 12.353 0.824 1.00 62.06 177 PRO A O 1
ATOM 1298 N N . TRP A 1 178 ? 11.686 11.899 -1.358 1.00 55.75 178 TRP A N 1
ATOM 1299 C CA . TRP A 1 178 ? 12.864 11.044 -1.152 1.00 55.75 178 TRP A CA 1
ATOM 1300 C C . TRP A 1 178 ? 14.182 11.595 -1.697 1.00 55.75 178 TRP A C 1
ATOM 1302 O O . TRP A 1 178 ? 15.226 11.186 -1.213 1.00 55.75 178 TRP A O 1
ATOM 1312 N N . HIS A 1 179 ? 14.165 12.591 -2.591 1.00 45.28 179 HIS A N 1
ATOM 1313 C CA . HIS A 1 179 ? 15.359 13.341 -3.021 1.00 45.28 179 HIS A CA 1
ATOM 1314 C C . HIS A 1 179 ? 14.973 14.747 -3.519 1.00 45.28 179 HIS A C 1
ATOM 1316 O O . HIS A 1 179 ? 14.993 15.017 -4.717 1.00 45.28 179 HIS A O 1
ATOM 1322 N N . GLY A 1 180 ? 14.575 15.642 -2.607 1.00 46.69 180 GLY A N 1
ATOM 1323 C CA . GLY A 1 180 ? 14.281 17.043 -2.955 1.00 46.69 180 GLY A CA 1
ATOM 1324 C C . GLY A 1 180 ? 12.870 17.314 -3.494 1.00 46.69 180 GLY A C 1
ATOM 1325 O O . GLY A 1 180 ? 12.677 18.257 -4.254 1.00 46.69 180 GLY A O 1
ATOM 1326 N N . GLY A 1 181 ? 11.885 16.497 -3.109 1.00 53.16 181 GLY A N 1
ATOM 1327 C CA . GLY A 1 181 ? 10.462 16.782 -3.330 1.00 53.16 181 GLY A CA 1
ATOM 1328 C C . GLY A 1 181 ? 9.796 17.419 -2.108 1.00 53.16 181 GLY A C 1
ATOM 1329 O O . GLY A 1 181 ? 10.390 17.488 -1.032 1.00 53.16 181 GLY A O 1
ATOM 1330 N N . THR A 1 182 ? 8.538 17.823 -2.254 1.00 60.53 182 THR A N 1
ATOM 1331 C CA . THR A 1 182 ? 7.685 18.242 -1.133 1.00 60.53 182 THR A CA 1
ATOM 1332 C C . THR A 1 182 ? 6.787 17.075 -0.742 1.00 60.53 182 THR A C 1
ATOM 1334 O O . THR A 1 182 ? 6.136 16.489 -1.606 1.00 60.53 182 THR A O 1
ATOM 1337 N N . ALA A 1 183 ? 6.770 16.716 0.546 1.00 68.81 183 ALA A N 1
ATOM 1338 C CA . ALA A 1 183 ? 5.759 15.798 1.061 1.00 68.81 183 ALA A CA 1
ATOM 1339 C C . ALA A 1 183 ? 4.383 16.413 0.834 1.00 68.81 183 ALA A C 1
ATOM 1341 O O . ALA A 1 183 ? 4.190 17.591 1.140 1.00 68.81 183 ALA A O 1
ATOM 1342 N N . PHE A 1 184 ? 3.437 15.635 0.332 1.00 74.19 184 PHE A N 1
ATOM 1343 C CA . PHE A 1 184 ? 2.072 16.113 0.183 1.00 74.19 184 PHE A CA 1
ATOM 1344 C C . PHE A 1 184 ? 1.085 15.058 0.633 1.00 74.19 184 PHE A C 1
ATOM 1346 O O . PHE A 1 184 ? 1.321 13.855 0.504 1.00 74.19 184 PHE A O 1
ATOM 1353 N N . VAL A 1 185 ? -0.052 15.543 1.111 1.00 79.62 185 VAL A N 1
ATOM 1354 C CA . VAL A 1 185 ? -1.234 14.729 1.326 1.00 79.62 185 VAL A CA 1
ATOM 1355 C C . VAL A 1 185 ? -2.423 15.397 0.656 1.00 79.62 185 VAL A C 1
ATOM 1357 O O . VAL A 1 185 ? -2.651 16.597 0.811 1.00 79.62 185 VAL A O 1
ATOM 1360 N N . ALA A 1 186 ? -3.181 14.598 -0.088 1.00 78.38 186 ALA A N 1
ATOM 1361 C CA . ALA A 1 186 ? -4.520 14.932 -0.542 1.00 78.38 186 ALA A CA 1
ATOM 1362 C C . ALA A 1 186 ? -5.496 13.868 -0.063 1.00 78.38 186 ALA A C 1
ATOM 1364 O O . ALA A 1 186 ? -5.194 12.678 -0.064 1.00 78.38 186 ALA A O 1
ATOM 1365 N N . SER A 1 187 ? -6.682 14.307 0.330 1.00 80.31 187 SER A N 1
ATOM 1366 C CA . SER A 1 187 ? -7.754 13.431 0.784 1.00 80.31 187 SER A CA 1
ATOM 1367 C C . SER A 1 187 ? -8.996 13.690 -0.053 1.00 80.31 187 SER A C 1
ATOM 1369 O O . SER A 1 187 ? -9.328 14.844 -0.325 1.00 80.31 187 SER A O 1
ATOM 1371 N N . SER A 1 188 ? -9.734 12.642 -0.417 1.00 74.12 188 SER A N 1
ATOM 1372 C CA . SER A 1 188 ? -11.053 12.778 -1.050 1.00 74.12 188 SER A CA 1
ATOM 1373 C C . SER A 1 188 ? -12.072 13.470 -0.135 1.00 74.12 188 SER A C 1
ATOM 1375 O O . SER A 1 188 ? -13.108 13.946 -0.601 1.00 74.12 188 SER A O 1
ATOM 1377 N N . ALA A 1 189 ? -11.774 13.542 1.165 1.00 67.06 189 ALA A N 1
ATOM 1378 C CA . ALA A 1 189 ? -12.529 14.294 2.153 1.00 67.06 189 ALA A CA 1
ATOM 1379 C C . ALA A 1 189 ? -12.082 15.772 2.244 1.00 67.06 189 ALA A C 1
ATOM 1381 O O . ALA A 1 189 ? -12.806 16.604 2.781 1.00 67.06 189 ALA A O 1
ATOM 1382 N N . ALA A 1 190 ? -10.945 16.180 1.684 1.00 65.25 190 ALA A N 1
ATOM 1383 C CA . ALA A 1 190 ? -10.581 17.597 1.660 1.00 65.25 190 ALA A CA 1
ATOM 1384 C C . ALA A 1 190 ? -11.436 18.377 0.631 1.00 65.25 190 ALA A C 1
ATOM 1386 O O . ALA A 1 190 ? -12.016 17.782 -0.285 1.00 65.25 190 ALA A O 1
ATOM 1387 N N . PRO A 1 191 ? -11.580 19.709 0.762 1.00 61.38 191 PRO A N 1
ATOM 1388 C CA . PRO A 1 191 ? -12.060 20.546 -0.335 1.00 61.38 191 PRO A CA 1
ATOM 1389 C C . PRO A 1 191 ? -11.180 20.365 -1.591 1.00 61.38 191 PRO A C 1
ATOM 1391 O O . PRO A 1 191 ? -9.964 20.202 -1.450 1.00 61.38 191 PRO A O 1
ATOM 1394 N N . PRO A 1 192 ? -11.751 20.403 -2.812 1.00 60.59 192 PRO A N 1
ATOM 1395 C CA . PRO A 1 192 ? -10.977 20.283 -4.048 1.00 60.59 192 PRO A CA 1
ATOM 1396 C C . PRO A 1 192 ? -9.824 21.295 -4.116 1.00 60.59 192 PRO A C 1
ATOM 1398 O O . PRO A 1 192 ? -9.997 22.458 -3.762 1.00 60.59 192 PRO A O 1
ATOM 1401 N N . GLY A 1 193 ? -8.652 20.860 -4.590 1.00 55.78 193 GLY A N 1
ATOM 1402 C CA . GLY A 1 193 ? -7.483 21.728 -4.795 1.00 55.78 193 GLY A CA 1
ATOM 1403 C C . GLY A 1 193 ? -6.648 22.029 -3.545 1.00 55.78 193 GLY A C 1
ATOM 1404 O O . GLY A 1 193 ? -5.664 22.761 -3.645 1.00 55.78 193 GLY A O 1
ATOM 1405 N N . ARG A 1 194 ? -6.993 21.461 -2.383 1.00 64.25 194 ARG A N 1
ATOM 1406 C CA . ARG A 1 194 ? -6.217 21.618 -1.149 1.00 64.25 194 ARG A CA 1
ATOM 1407 C C . ARG A 1 194 ? -5.152 20.519 -1.038 1.00 64.25 194 ARG A C 1
ATOM 1409 O O . ARG A 1 194 ? -5.480 19.359 -0.802 1.00 64.25 194 ARG A O 1
ATOM 1416 N N . TRP A 1 195 ? -3.888 20.905 -1.201 1.00 64.44 195 TRP A N 1
ATOM 1417 C CA . TRP A 1 195 ? -2.711 20.070 -0.945 1.00 64.44 195 TRP A CA 1
ATOM 1418 C C . TRP A 1 195 ? -2.002 20.629 0.276 1.00 64.44 195 TRP A C 1
ATOM 1420 O O . TRP A 1 195 ? -1.643 21.805 0.282 1.00 64.44 195 TRP A O 1
ATOM 1430 N N . GLU A 1 196 ? -1.812 19.805 1.300 1.00 69.62 196 GLU A N 1
ATOM 1431 C CA . GLU A 1 196 ? -1.209 20.256 2.552 1.00 69.62 196 GLU A CA 1
ATOM 1432 C C . GLU A 1 196 ? 0.081 19.477 2.822 1.00 69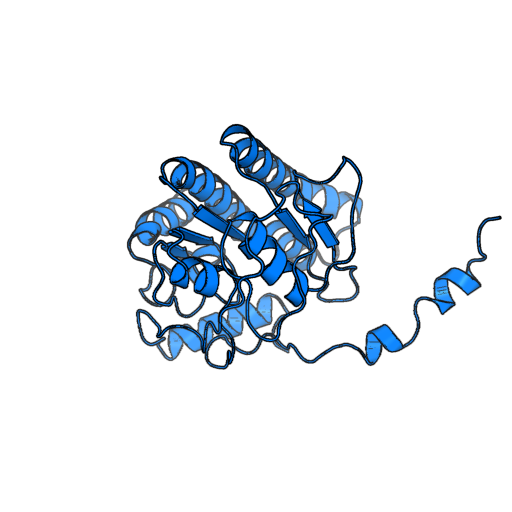.62 196 GLU A C 1
ATOM 1434 O O . GLU A 1 196 ? 0.126 18.258 2.600 1.00 69.62 196 GLU A O 1
ATOM 1439 N N . PRO A 1 197 ? 1.141 20.146 3.307 1.00 68.06 197 PRO A N 1
ATOM 1440 C CA . PRO A 1 197 ? 2.267 19.441 3.889 1.00 68.06 197 PRO A CA 1
ATOM 1441 C C . PRO A 1 197 ? 1.782 18.714 5.149 1.00 68.06 197 PRO A C 1
ATOM 1443 O O . PRO A 1 197 ? 1.129 19.305 6.012 1.00 68.06 197 PRO A O 1
ATOM 1446 N N . LEU A 1 198 ? 2.107 17.428 5.256 1.00 66.25 198 LEU A N 1
ATOM 1447 C CA . LEU A 1 198 ? 1.785 16.614 6.424 1.00 66.25 198 LEU A CA 1
ATOM 1448 C C . LEU A 1 198 ? 3.004 15.778 6.804 1.00 66.25 198 LEU A C 1
ATOM 1450 O O . LEU A 1 198 ? 3.608 15.132 5.941 1.00 66.25 198 LEU A O 1
ATOM 1454 N N . ALA A 1 199 ? 3.367 15.783 8.085 1.00 71.25 199 ALA A N 1
ATOM 1455 C CA . ALA A 1 199 ? 4.394 14.873 8.574 1.00 71.25 199 ALA A CA 1
ATOM 1456 C C . ALA A 1 199 ? 3.867 13.427 8.558 1.00 71.25 199 ALA A C 1
ATOM 1458 O O . ALA A 1 199 ? 2.680 13.172 8.776 1.00 71.25 199 ALA A O 1
ATOM 1459 N N . ALA A 1 200 ? 4.750 12.451 8.332 1.00 68.31 200 ALA A N 1
ATOM 1460 C CA . ALA A 1 200 ? 4.360 11.039 8.282 1.00 68.31 200 ALA A CA 1
ATOM 1461 C C . ALA A 1 200 ? 3.718 10.562 9.601 1.00 68.31 200 ALA A C 1
ATOM 1463 O O . ALA A 1 200 ? 2.821 9.719 9.601 1.00 68.31 200 ALA A O 1
ATOM 1464 N N . GLU A 1 201 ? 4.155 11.118 10.731 1.00 71.94 201 GLU A N 1
ATOM 1465 C CA . GLU A 1 201 ? 3.625 10.837 12.062 1.00 71.94 201 GLU A CA 1
ATOM 1466 C C . GLU A 1 201 ? 2.190 11.345 12.247 1.00 71.94 201 GLU A C 1
ATOM 1468 O O . GLU A 1 201 ? 1.384 10.675 12.890 1.00 71.94 201 GLU A O 1
ATOM 1473 N N . GLU A 1 202 ? 1.857 12.498 11.663 1.00 78.50 202 GLU A N 1
ATOM 1474 C CA . GLU A 1 202 ? 0.507 13.073 11.712 1.00 78.50 202 GLU A CA 1
ATOM 1475 C C . GLU A 1 202 ? -0.466 12.279 10.834 1.00 78.50 202 GLU A C 1
ATOM 1477 O O . GLU A 1 202 ? -1.637 12.115 11.189 1.00 78.50 202 GLU A O 1
ATOM 1482 N N . LEU A 1 203 ? 0.019 11.731 9.714 1.00 81.38 203 LEU A N 1
ATOM 1483 C CA . LEU A 1 203 ? -0.775 10.885 8.825 1.00 81.38 203 LEU A CA 1
ATOM 1484 C C . LEU A 1 203 ? -1.308 9.647 9.553 1.00 81.38 203 LEU A C 1
ATOM 1486 O O . LEU A 1 203 ? -2.490 9.335 9.433 1.00 81.38 203 LEU A O 1
ATOM 1490 N N . ALA A 1 204 ? -0.464 8.958 10.328 1.00 85.25 204 ALA A N 1
ATOM 1491 C CA . ALA A 1 204 ? -0.870 7.741 11.029 1.00 85.25 204 ALA A CA 1
ATOM 1492 C C . ALA A 1 204 ? -2.010 8.005 12.026 1.00 85.25 204 ALA A C 1
ATOM 1494 O O . ALA A 1 204 ? -3.017 7.300 11.996 1.00 85.25 204 ALA A O 1
ATOM 1495 N N . SER A 1 205 ? -1.885 9.042 12.865 1.00 87.62 205 SER A N 1
ATOM 1496 C CA . SER A 1 205 ? -2.947 9.434 13.801 1.00 87.62 205 SER A CA 1
ATOM 1497 C C . SER A 1 205 ? -4.231 9.830 13.074 1.00 87.62 205 SER A C 1
ATOM 1499 O O . SER A 1 205 ? -5.316 9.441 13.495 1.00 87.62 205 SER A O 1
ATOM 1501 N N . THR A 1 206 ? -4.113 10.568 11.967 1.00 86.56 206 THR A N 1
ATOM 1502 C CA . THR A 1 206 ? -5.266 11.065 11.200 1.00 86.56 206 THR A CA 1
ATOM 1503 C C . THR A 1 206 ? -6.029 9.938 10.502 1.00 86.56 206 THR A C 1
ATOM 1505 O O . THR A 1 206 ? -7.255 9.905 10.563 1.00 86.56 206 THR A O 1
ATOM 1508 N N . VAL A 1 207 ? -5.321 8.983 9.889 1.00 87.06 207 VAL A N 1
ATOM 1509 C CA . VAL A 1 207 ? -5.938 7.810 9.248 1.00 87.06 207 VAL A CA 1
ATOM 1510 C C . VAL A 1 207 ? -6.665 6.946 10.281 1.00 87.06 207 VAL A C 1
ATOM 1512 O O . VAL A 1 207 ? -7.801 6.547 10.043 1.00 87.06 207 VAL A O 1
ATOM 1515 N N . LEU A 1 208 ? -6.051 6.696 11.444 1.00 88.62 208 LEU A N 1
ATOM 1516 C CA . LEU A 1 208 ? -6.674 5.903 12.509 1.00 88.62 208 LEU A CA 1
ATOM 1517 C C . LEU A 1 208 ? -7.919 6.596 13.092 1.00 88.62 208 LEU A C 1
ATOM 1519 O O . LEU A 1 208 ? -8.958 5.950 13.198 1.00 88.62 208 LEU A O 1
ATOM 1523 N N . ASP A 1 209 ? -7.855 7.902 13.384 1.00 87.69 209 ASP A N 1
ATOM 1524 C CA . ASP A 1 209 ? -9.008 8.683 13.876 1.00 87.69 209 ASP A CA 1
ATOM 1525 C C . ASP A 1 209 ? -10.172 8.662 12.872 1.00 87.69 209 ASP A C 1
ATOM 1527 O O . ASP A 1 209 ? -11.319 8.455 13.264 1.00 87.69 209 ASP A O 1
ATOM 1531 N N . GLN A 1 210 ? -9.893 8.770 11.567 1.00 85.69 210 GLN A N 1
ATOM 1532 C CA . GLN A 1 210 ? -10.935 8.688 10.540 1.00 85.69 210 GLN A CA 1
ATOM 1533 C C . GLN A 1 210 ? -11.596 7.306 10.452 1.00 85.69 210 GLN A C 1
ATOM 1535 O O . GLN A 1 210 ? -12.780 7.214 10.131 1.00 85.69 210 GLN A O 1
ATOM 1540 N N . MET A 1 211 ? -10.853 6.240 10.745 1.00 86.38 211 MET A N 1
ATOM 1541 C CA . MET A 1 211 ? -11.405 4.888 10.850 1.00 86.38 211 MET A CA 1
ATOM 1542 C C . MET A 1 211 ? -12.174 4.655 12.163 1.00 86.38 211 MET A C 1
ATOM 1544 O O . MET A 1 211 ? -12.689 3.560 12.373 1.00 86.38 211 MET A O 1
ATOM 1548 N N . GLY A 1 212 ? -12.242 5.650 13.057 1.00 87.88 212 GLY A N 1
ATOM 1549 C CA . GLY A 1 212 ? -12.824 5.504 14.392 1.00 87.88 212 GLY A CA 1
ATOM 1550 C C . GLY A 1 212 ? -11.952 4.685 15.349 1.00 87.88 212 GLY A C 1
ATOM 1551 O O . GLY A 1 212 ? -12.462 4.141 16.326 1.00 87.88 212 GLY A O 1
ATOM 1552 N N . LEU A 1 213 ? -10.651 4.569 15.069 1.00 89.31 213 LEU A N 1
ATOM 1553 C CA . LEU A 1 213 ? -9.699 3.785 15.855 1.00 89.31 213 LEU A CA 1
ATOM 1554 C C . LEU A 1 213 ? -8.871 4.689 16.787 1.00 89.31 213 LEU A C 1
ATOM 1556 O O . LEU A 1 213 ? -8.633 5.856 16.463 1.00 89.31 213 LEU A O 1
ATOM 1560 N N . PRO A 1 214 ? -8.370 4.169 17.925 1.00 90.62 214 PRO A N 1
ATOM 1561 C CA . PRO A 1 214 ? -7.497 4.928 18.818 1.00 90.62 214 PRO A CA 1
ATOM 1562 C C . PRO A 1 214 ? -6.225 5.403 18.113 1.00 90.62 214 PRO A C 1
ATOM 1564 O O . PRO A 1 214 ? -5.557 4.616 17.433 1.00 90.62 214 PRO A O 1
ATOM 1567 N N . TRP A 1 215 ? -5.822 6.657 18.313 1.00 89.19 215 TRP A N 1
ATOM 1568 C CA . TRP A 1 215 ? -4.555 7.125 17.751 1.00 89.19 215 TRP A CA 1
ATOM 1569 C C . TRP A 1 215 ? -3.359 6.736 18.642 1.00 89.19 215 TRP A C 1
ATOM 1571 O O . TRP A 1 215 ? -3.517 6.461 19.838 1.00 89.19 215 TRP A O 1
ATOM 1581 N N . PRO A 1 216 ? -2.132 6.681 18.099 1.00 89.94 216 PRO A N 1
ATOM 15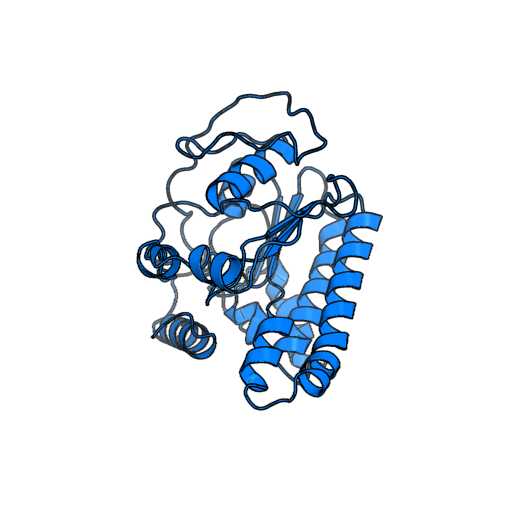82 C CA . PRO A 1 216 ? -1.001 6.094 18.810 1.00 89.94 216 PRO A CA 1
ATOM 1583 C C . PRO A 1 216 ? -0.440 7.005 19.908 1.00 89.94 216 PRO A C 1
ATOM 1585 O O . PRO A 1 216 ? -0.230 8.201 19.705 1.00 89.94 216 PRO A O 1
ATOM 1588 N N . LEU A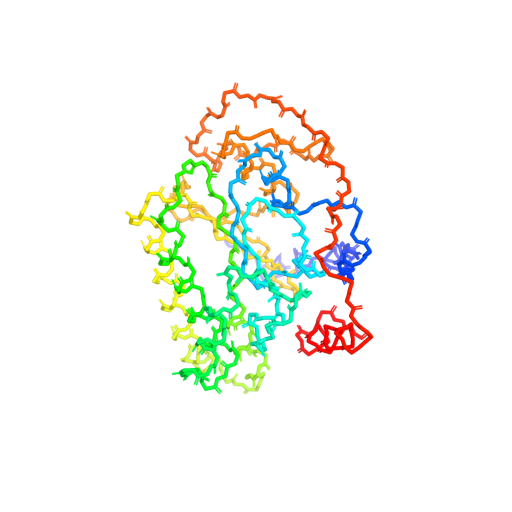 1 217 ? -0.107 6.419 21.060 1.00 90.06 217 LEU A N 1
ATOM 1589 C CA . LEU A 1 217 ? 0.595 7.117 22.137 1.00 90.06 217 LEU A CA 1
ATOM 1590 C C . LEU A 1 217 ? 1.967 7.616 21.661 1.00 90.06 217 LEU A C 1
ATOM 1592 O O . LEU A 1 217 ? 2.772 6.850 21.127 1.00 90.06 217 LEU A O 1
ATOM 1596 N N . GLY A 1 218 ? 2.249 8.896 21.910 1.00 87.12 218 GLY A N 1
ATOM 1597 C CA . GLY A 1 218 ? 3.524 9.522 21.557 1.00 87.12 218 GLY A CA 1
ATOM 1598 C C . GLY A 1 218 ? 3.652 9.930 20.085 1.00 87.12 218 GLY A C 1
ATOM 1599 O O . GLY A 1 218 ? 4.769 10.219 19.648 1.00 87.12 218 GLY A O 1
ATOM 1600 N N . LEU A 1 219 ? 2.547 9.945 19.331 1.00 86.56 219 LEU A N 1
ATOM 1601 C CA . LEU A 1 219 ? 2.438 10.636 18.043 1.00 86.56 219 LEU A CA 1
ATOM 1602 C C . LEU A 1 219 ? 1.594 11.917 18.184 1.00 86.56 219 LEU A C 1
ATOM 1604 O O . LEU A 1 219 ? 0.824 12.029 19.142 1.00 86.56 219 LEU A O 1
ATOM 1608 N N . PRO A 1 220 ? 1.733 12.885 17.256 1.00 87.62 220 PRO A N 1
ATOM 1609 C CA . PRO A 1 220 ? 0.888 14.074 17.231 1.00 87.62 220 PRO A CA 1
ATOM 1610 C C . PRO A 1 220 ? -0.610 13.726 17.145 1.00 87.62 220 PRO A C 1
ATOM 1612 O O . PRO A 1 220 ? -0.960 12.671 16.600 1.00 87.62 220 PRO A O 1
ATOM 1615 N N . PRO A 1 221 ? -1.502 14.595 17.656 1.00 87.50 221 PRO A N 1
ATOM 1616 C CA . PRO A 1 221 ? -2.946 14.415 17.522 1.00 87.50 221 PRO A CA 1
ATOM 1617 C C . PRO A 1 221 ? -3.393 14.431 16.044 1.00 87.50 221 PRO A C 1
ATOM 1619 O O . PRO A 1 221 ? -2.695 14.995 15.197 1.00 87.50 221 PRO A O 1
ATOM 1622 N N . PRO A 1 222 ? -4.552 13.829 15.713 1.00 86.94 222 PRO A N 1
ATOM 1623 C CA . PRO A 1 222 ? -5.053 13.762 14.341 1.00 86.94 222 PRO A CA 1
ATOM 1624 C C . PRO A 1 222 ? -5.410 15.143 13.769 1.00 86.94 222 PRO A C 1
ATOM 1626 O O . PRO A 1 222 ? -5.968 16.003 14.457 1.00 86.94 222 PRO A O 1
ATOM 1629 N N . ARG A 1 223 ? -5.157 15.333 12.469 1.00 83.50 223 ARG A N 1
ATOM 1630 C CA . ARG A 1 223 ? -5.529 16.532 11.703 1.00 83.50 223 ARG A CA 1
ATOM 1631 C C . ARG A 1 223 ? -6.985 16.453 11.248 1.00 83.50 223 ARG A C 1
ATOM 1633 O O . ARG A 1 223 ? -7.296 16.080 10.118 1.00 83.50 223 ARG A O 1
ATOM 1640 N N . ARG A 1 224 ? -7.893 16.830 12.149 1.00 79.88 224 ARG A N 1
ATOM 1641 C CA . ARG A 1 224 ? -9.349 16.820 11.908 1.00 79.88 224 ARG A CA 1
ATOM 1642 C C . ARG A 1 224 ? -9.831 17.831 10.871 1.00 79.88 224 ARG A C 1
ATOM 1644 O O . ARG A 1 224 ? -10.954 17.743 10.404 1.00 79.88 224 ARG A O 1
ATOM 1651 N N . ASP A 1 225 ? -8.991 18.781 10.474 1.00 76.81 225 ASP A N 1
ATOM 1652 C CA . ASP A 1 225 ? -9.268 19.653 9.331 1.00 76.81 225 ASP A CA 1
ATOM 1653 C C . ASP A 1 225 ? -9.115 18.933 7.976 1.00 76.81 225 ASP A C 1
ATOM 1655 O O . ASP A 1 225 ? -9.541 19.468 6.951 1.00 76.81 225 ASP A O 1
ATOM 1659 N N . LEU A 1 226 ? -8.509 17.738 7.968 1.00 74.12 226 LEU A N 1
ATOM 1660 C CA . LEU A 1 226 ? -8.342 16.877 6.794 1.00 74.12 226 LEU A CA 1
ATOM 1661 C C . LEU A 1 226 ? -9.319 15.690 6.786 1.00 74.12 226 LEU A C 1
ATOM 1663 O O . LEU A 1 226 ? -9.666 15.190 5.714 1.00 74.12 226 LEU A O 1
ATOM 1667 N N . SER A 1 227 ? -9.786 15.244 7.957 1.00 65.44 227 SER A N 1
ATOM 1668 C CA . SER A 1 227 ? -10.848 14.245 8.076 1.00 65.44 227 SER A CA 1
ATOM 1669 C C . SER A 1 227 ? -12.213 14.945 8.161 1.00 65.44 227 SER A C 1
ATOM 1671 O O . SER A 1 227 ? -12.497 15.691 9.086 1.00 65.44 227 SER A O 1
ATOM 1673 N N . ARG A 1 228 ? -13.136 14.687 7.220 1.00 63.06 228 ARG A N 1
ATOM 1674 C CA . ARG A 1 228 ? -14.544 15.150 7.357 1.00 63.06 228 ARG A CA 1
ATOM 1675 C C . ARG A 1 228 ? -15.292 14.468 8.510 1.00 63.06 228 ARG A C 1
ATOM 1677 O O . ARG A 1 228 ? -16.457 14.770 8.751 1.00 63.06 228 ARG A O 1
ATOM 1684 N N . VAL A 1 229 ? -14.648 13.516 9.178 1.00 60.84 229 VAL A N 1
ATOM 1685 C CA . VAL A 1 229 ? -15.215 12.731 10.266 1.00 60.84 229 VAL A CA 1
ATOM 1686 C C . VAL A 1 229 ? -14.847 13.414 11.578 1.00 60.84 229 VAL A C 1
ATOM 1688 O O . VAL A 1 229 ? -13.684 13.434 11.974 1.00 60.84 229 VAL A O 1
ATOM 1691 N N . ALA A 1 230 ? -15.846 13.964 12.267 1.00 53.62 230 ALA A N 1
ATOM 1692 C CA . ALA A 1 230 ? -15.704 14.383 13.655 1.00 53.62 230 ALA A CA 1
ATOM 1693 C C . ALA A 1 230 ? -15.602 13.122 14.532 1.00 53.62 230 ALA A C 1
ATOM 1695 O O . ALA A 1 230 ? -16.608 12.608 15.014 1.00 53.62 230 ALA A O 1
ATOM 1696 N N . GLY A 1 231 ? -14.394 12.571 14.676 1.00 53.56 231 GLY A N 1
ATOM 1697 C CA . GLY A 1 231 ? -14.159 11.379 15.489 1.00 53.56 231 GLY A CA 1
ATOM 1698 C C . GLY A 1 231 ? -14.594 11.604 16.941 1.00 53.56 231 GLY A C 1
ATOM 1699 O O . GLY A 1 231 ? -14.126 12.534 17.606 1.00 53.56 231 GLY A O 1
ATOM 1700 N N . ALA A 1 232 ? -15.480 10.739 17.440 1.00 54.25 232 ALA A N 1
ATOM 1701 C CA . ALA A 1 232 ? -16.067 10.829 18.778 1.00 54.25 232 ALA A CA 1
ATOM 1702 C C . ALA A 1 232 ? -15.080 10.538 19.926 1.00 54.25 232 ALA A C 1
ATOM 1704 O O . ALA A 1 232 ? -15.438 10.698 21.089 1.00 54.25 232 ALA A O 1
ATOM 1705 N N . THR A 1 233 ? -13.838 10.126 19.658 1.00 58.56 233 THR A N 1
ATOM 1706 C CA . THR A 1 233 ? -12.981 9.565 20.710 1.00 58.56 233 THR A CA 1
ATOM 1707 C C . THR A 1 233 ? -11.559 10.096 20.672 1.00 58.56 233 THR A C 1
ATOM 1709 O O . THR A 1 233 ? -10.769 9.740 19.807 1.00 58.56 233 THR A O 1
ATOM 1712 N N . GLY A 1 234 ? -11.213 10.887 21.692 1.00 64.25 234 GLY A N 1
ATOM 1713 C CA . GLY A 1 234 ? -9.838 11.260 22.032 1.00 64.25 234 GLY A CA 1
ATOM 1714 C C . GLY A 1 234 ? -9.040 10.129 22.690 1.00 64.25 234 GLY A C 1
ATOM 1715 O O . GLY A 1 234 ? -8.305 10.367 23.647 1.00 64.25 234 GLY A O 1
ATOM 1716 N N . VAL A 1 235 ? -9.256 8.886 22.251 1.00 81.94 235 VAL A N 1
ATOM 1717 C CA . VAL A 1 235 ? -8.692 7.693 22.888 1.00 81.94 235 VAL A CA 1
ATOM 1718 C C . VAL A 1 235 ? -7.311 7.426 22.304 1.00 81.94 235 VAL A C 1
ATOM 1720 O O . VAL A 1 235 ? -7.145 7.253 21.098 1.00 81.94 235 VAL A O 1
ATOM 1723 N N . VAL A 1 236 ? -6.318 7.389 23.189 1.00 89.00 236 VAL A N 1
ATOM 1724 C CA . VAL A 1 236 ? -4.913 7.151 22.854 1.00 89.00 236 VAL A CA 1
ATOM 1725 C C . VAL A 1 236 ? -4.541 5.721 23.229 1.00 89.00 236 VAL A C 1
ATOM 1727 O O . VAL A 1 236 ? -4.876 5.269 24.323 1.00 89.00 236 VAL A O 1
ATOM 1730 N N . GLN A 1 237 ? -3.810 5.017 22.363 1.00 91.94 237 GLN A N 1
ATOM 1731 C CA . GLN A 1 237 ? -3.394 3.633 22.604 1.00 91.94 237 GLN A CA 1
ATOM 1732 C C . GLN A 1 237 ? -1.892 3.426 22.396 1.00 91.94 237 GLN A C 1
ATOM 1734 O O . GLN A 1 237 ? -1.295 3.864 21.411 1.00 91.94 237 GLN A O 1
ATOM 1739 N N . ALA A 1 238 ? -1.264 2.680 23.305 1.00 92.50 238 ALA A N 1
ATOM 1740 C CA . ALA A 1 238 ? 0.078 2.157 23.094 1.00 92.50 238 ALA A CA 1
ATOM 1741 C C . ALA A 1 238 ? 0.011 0.902 22.207 1.00 92.50 238 ALA A C 1
ATOM 1743 O O . ALA A 1 238 ? -0.380 -0.171 22.657 1.00 92.50 238 ALA A O 1
ATOM 1744 N N . TYR A 1 239 ? 0.413 1.027 20.941 1.00 90.31 239 TYR A N 1
ATOM 1745 C CA . TYR A 1 239 ? 0.388 -0.100 20.002 1.00 90.31 239 TYR A CA 1
ATOM 1746 C C . TYR A 1 239 ? 1.567 -1.068 20.156 1.00 90.31 239 TYR A C 1
ATOM 1748 O O . TYR A 1 239 ? 1.470 -2.195 19.684 1.00 90.31 239 TYR A O 1
ATOM 1756 N N . GLY A 1 240 ? 2.667 -0.674 20.803 1.00 89.88 240 GLY A N 1
ATOM 1757 C CA . GLY A 1 240 ? 3.841 -1.534 20.998 1.00 89.88 240 GLY A CA 1
ATOM 1758 C C . GLY A 1 240 ? 4.700 -1.757 19.733 1.00 89.88 240 GLY A C 1
ATOM 1759 O O . GLY A 1 240 ? 4.542 -1.052 18.730 1.00 89.88 240 GLY A O 1
ATOM 1760 N N . PRO A 1 241 ? 5.649 -2.714 19.771 1.00 89.62 241 PRO A N 1
ATOM 1761 C CA . PRO A 1 241 ? 6.573 -2.990 18.664 1.00 89.62 241 PRO A CA 1
ATOM 1762 C C . PRO A 1 241 ? 5.867 -3.672 17.477 1.00 89.62 241 PRO A C 1
ATOM 1764 O O . PRO A 1 241 ? 4.726 -4.106 17.628 1.00 89.62 241 PRO A O 1
ATOM 1767 N N . PRO A 1 242 ? 6.501 -3.811 16.296 1.00 88.06 242 PRO A N 1
ATOM 1768 C CA . PRO A 1 242 ? 5.939 -4.578 15.179 1.00 88.06 242 PRO A CA 1
ATOM 1769 C C . PRO A 1 242 ? 5.575 -6.027 15.566 1.00 88.06 242 PRO A C 1
ATOM 1771 O O . PRO A 1 242 ? 6.289 -6.634 16.368 1.00 88.06 242 PRO A O 1
ATOM 1774 N N . PRO A 1 243 ? 4.495 -6.608 15.007 1.00 88.88 243 PRO A N 1
ATOM 1775 C CA . PRO A 1 243 ? 4.108 -7.995 15.271 1.00 88.88 243 PRO A CA 1
ATOM 1776 C C . PRO A 1 243 ? 5.154 -8.970 14.720 1.00 88.88 243 PRO A C 1
ATOM 1778 O O . PRO A 1 243 ? 5.891 -8.601 13.807 1.00 88.88 243 PRO A O 1
ATOM 1781 N N . PRO A 1 244 ? 5.261 -10.208 15.228 1.00 88.88 244 PRO A N 1
ATOM 1782 C CA . PRO A 1 244 ? 6.236 -11.161 14.708 1.00 88.88 244 PRO A CA 1
ATOM 1783 C C . PRO A 1 244 ? 5.975 -11.491 13.221 1.00 88.88 244 PRO A C 1
ATOM 1785 O O . PRO A 1 244 ? 4.819 -11.454 12.779 1.00 88.88 244 PRO A O 1
ATOM 1788 N N . PRO A 1 245 ? 7.028 -11.813 12.444 1.00 90.88 245 PRO A N 1
ATOM 1789 C CA . PRO A 1 245 ? 6.887 -12.293 11.069 1.00 90.88 245 PRO A CA 1
ATOM 1790 C C . PRO A 1 245 ? 6.038 -13.569 10.979 1.00 90.88 245 PRO A C 1
ATOM 1792 O O . PRO A 1 245 ? 6.024 -14.369 11.916 1.00 90.88 245 PRO A O 1
ATOM 1795 N N . LEU A 1 246 ? 5.366 -13.783 9.844 1.00 90.38 246 LEU A N 1
ATOM 1796 C CA . LEU A 1 246 ? 4.720 -15.062 9.523 1.00 90.38 246 LEU A CA 1
ATOM 1797 C C . LEU A 1 246 ? 5.752 -16.166 9.287 1.00 90.38 246 LEU A C 1
ATOM 1799 O O . LEU A 1 246 ? 5.581 -17.283 9.767 1.00 90.38 246 LEU A O 1
ATOM 1803 N N . ALA A 1 247 ? 6.837 -15.824 8.596 1.00 90.81 247 ALA A N 1
ATOM 1804 C CA . ALA A 1 247 ? 7.972 -16.695 8.351 1.00 90.81 247 ALA A CA 1
ATOM 1805 C C . ALA A 1 247 ? 9.280 -15.930 8.575 1.00 90.81 247 ALA A C 1
ATOM 1807 O O . ALA A 1 247 ? 9.375 -14.725 8.322 1.00 90.81 247 ALA A O 1
ATOM 1808 N N . ALA A 1 248 ? 10.302 -16.635 9.060 1.00 88.88 248 ALA A N 1
ATOM 1809 C CA . ALA A 1 248 ? 11.637 -16.069 9.174 1.00 88.88 248 ALA A CA 1
ATOM 1810 C C . ALA A 1 248 ? 12.237 -15.885 7.765 1.00 88.88 248 ALA A C 1
ATOM 1812 O O . ALA A 1 248 ? 12.258 -16.844 6.989 1.00 88.88 248 ALA A O 1
ATOM 1813 N N . PRO A 1 249 ? 12.741 -14.690 7.416 1.00 87.69 249 PRO A N 1
ATOM 1814 C CA . PRO A 1 249 ? 13.297 -14.456 6.092 1.00 87.69 249 PRO A CA 1
ATOM 1815 C C . PRO A 1 249 ? 14.619 -15.207 5.912 1.00 87.69 249 PRO A C 1
ATOM 1817 O O . PRO A 1 249 ? 15.550 -15.057 6.711 1.00 87.69 249 PRO A O 1
ATOM 1820 N N . SER A 1 250 ? 14.723 -15.972 4.824 1.00 88.69 250 SER A N 1
ATOM 1821 C CA . SER A 1 250 ? 15.954 -16.682 4.459 1.00 88.69 250 SER A CA 1
ATOM 1822 C C . SER A 1 250 ? 17.106 -15.711 4.155 1.00 88.69 250 SER A C 1
ATOM 1824 O O . SER A 1 250 ? 16.882 -14.536 3.848 1.00 88.69 250 SER A O 1
ATOM 1826 N N . ALA A 1 251 ? 18.356 -16.191 4.177 1.00 88.94 251 ALA A N 1
ATOM 1827 C CA . ALA A 1 251 ? 19.516 -15.375 3.796 1.00 88.94 251 ALA A CA 1
ATOM 1828 C C . ALA A 1 251 ? 19.393 -14.841 2.356 1.00 88.94 251 ALA A C 1
ATOM 1830 O O . ALA A 1 251 ? 19.673 -13.671 2.091 1.00 88.94 251 ALA A O 1
ATOM 1831 N N . ARG A 1 252 ? 18.885 -15.676 1.441 1.00 88.19 252 ARG A N 1
ATOM 1832 C CA . ARG A 1 252 ? 18.581 -15.273 0.065 1.00 88.19 252 ARG A CA 1
ATOM 1833 C C . ARG A 1 252 ? 17.497 -14.199 0.028 1.00 88.19 252 ARG A C 1
ATOM 1835 O O . ARG A 1 252 ? 17.660 -13.217 -0.688 1.00 88.19 252 ARG A O 1
ATOM 1842 N N . SER A 1 253 ? 16.430 -14.345 0.813 1.00 88.12 253 SER A N 1
ATOM 1843 C CA . SER A 1 253 ? 15.349 -13.355 0.858 1.00 88.12 253 SER A CA 1
ATOM 1844 C C . SER A 1 253 ? 15.842 -11.992 1.335 1.00 88.12 253 SER A C 1
ATOM 1846 O O . SER A 1 253 ? 15.522 -10.966 0.739 1.00 88.12 253 SER A O 1
ATOM 1848 N N . GLN A 1 254 ? 16.686 -11.986 2.370 1.00 87.19 254 GLN A N 1
ATOM 1849 C CA . GLN A 1 254 ? 17.335 -10.775 2.869 1.00 87.19 254 GLN A CA 1
ATOM 1850 C C . GLN A 1 254 ? 18.220 -10.119 1.808 1.00 87.19 254 GLN A C 1
ATOM 1852 O O . GLN A 1 254 ? 18.201 -8.897 1.681 1.00 87.19 254 GLN A O 1
ATOM 1857 N N . GLN A 1 255 ? 18.979 -10.911 1.045 1.00 86.44 255 GLN A N 1
ATOM 1858 C CA . GLN A 1 255 ? 19.815 -10.395 -0.036 1.00 86.44 255 GLN A CA 1
ATOM 1859 C C . GLN A 1 255 ? 18.965 -9.755 -1.141 1.00 86.44 255 GLN A C 1
ATOM 1861 O O . GLN A 1 255 ? 19.196 -8.599 -1.482 1.00 86.44 255 GLN A O 1
ATOM 1866 N N . VAL A 1 256 ? 17.924 -10.449 -1.614 1.00 86.00 256 VAL A N 1
ATOM 1867 C CA . VAL A 1 256 ? 17.005 -9.918 -2.637 1.00 86.00 256 VAL A CA 1
ATOM 1868 C C . VAL A 1 256 ? 16.341 -8.626 -2.164 1.00 86.00 256 VAL A C 1
ATOM 1870 O O . VAL A 1 256 ? 16.311 -7.658 -2.916 1.00 86.00 256 VAL A O 1
ATOM 1873 N N . GLN A 1 257 ? 15.863 -8.564 -0.915 1.00 84.50 257 GLN A N 1
ATOM 1874 C CA . GLN A 1 257 ? 15.288 -7.328 -0.376 1.00 84.50 257 GLN A CA 1
ATOM 1875 C C . GLN A 1 257 ? 16.306 -6.183 -0.405 1.00 84.50 257 GLN A C 1
ATOM 1877 O O . GLN A 1 257 ? 15.969 -5.076 -0.814 1.00 84.50 257 GLN A O 1
ATOM 1882 N N . ARG A 1 258 ? 17.557 -6.424 0.009 1.00 82.12 258 ARG A N 1
ATOM 1883 C CA . ARG A 1 258 ? 18.605 -5.392 -0.041 1.00 82.12 258 ARG A CA 1
ATOM 1884 C C . ARG A 1 258 ? 18.873 -4.929 -1.468 1.00 82.12 258 ARG A C 1
ATOM 1886 O O . ARG A 1 258 ? 19.043 -3.734 -1.672 1.00 82.12 258 ARG A O 1
ATOM 1893 N N . ASP A 1 259 ? 18.889 -5.841 -2.432 1.00 82.94 259 ASP A N 1
ATOM 1894 C CA . ASP A 1 259 ? 19.144 -5.500 -3.831 1.00 82.94 259 ASP A CA 1
ATOM 1895 C C . ASP A 1 259 ? 17.980 -4.712 -4.444 1.00 82.94 259 ASP A C 1
ATOM 1897 O O . ASP A 1 259 ? 18.220 -3.704 -5.105 1.00 82.94 259 ASP A O 1
ATOM 1901 N N . VAL A 1 260 ? 16.726 -5.076 -4.144 1.00 78.38 260 VAL A N 1
ATOM 1902 C CA . VAL A 1 260 ? 15.539 -4.279 -4.508 1.00 78.38 260 VAL A CA 1
ATOM 1903 C C . VAL A 1 260 ? 15.646 -2.873 -3.922 1.00 78.38 260 VAL A C 1
ATOM 1905 O O . VAL A 1 260 ? 15.521 -1.889 -4.647 1.00 78.38 260 VAL A O 1
ATOM 1908 N N . LEU A 1 261 ? 15.944 -2.762 -2.625 1.00 75.00 261 LEU A N 1
ATOM 1909 C CA . LEU A 1 261 ? 16.079 -1.465 -1.970 1.00 75.00 261 LEU A CA 1
ATOM 1910 C C . LEU A 1 261 ? 17.239 -0.643 -2.555 1.00 75.00 261 LEU A C 1
ATOM 1912 O O . LEU A 1 261 ? 17.077 0.554 -2.766 1.00 75.00 261 LEU A O 1
ATOM 1916 N N . ARG A 1 262 ? 18.385 -1.258 -2.870 1.00 77.06 262 ARG A N 1
ATOM 1917 C CA . ARG A 1 262 ? 19.516 -0.573 -3.517 1.00 77.06 262 ARG A CA 1
ATOM 1918 C C . ARG A 1 262 ? 19.149 -0.081 -4.917 1.00 77.06 262 ARG A C 1
ATOM 1920 O O . ARG A 1 262 ? 19.393 1.077 -5.235 1.00 77.06 262 ARG A O 1
ATOM 1927 N N . ASN A 1 263 ? 18.511 -0.920 -5.731 1.00 74.56 263 ASN A N 1
ATOM 1928 C CA . ASN A 1 263 ? 18.117 -0.573 -7.101 1.00 74.56 263 ASN A CA 1
ATOM 1929 C C . ASN A 1 263 ? 17.059 0.536 -7.142 1.00 74.56 263 ASN A C 1
ATOM 1931 O O . ASN A 1 263 ? 17.064 1.375 -8.040 1.00 74.56 263 ASN A O 1
ATOM 1935 N N . LEU A 1 264 ? 16.187 0.588 -6.136 1.00 69.81 264 LEU A N 1
ATOM 1936 C CA . LEU A 1 264 ? 15.238 1.684 -5.950 1.00 69.81 264 LEU A CA 1
ATOM 1937 C C . LEU A 1 264 ? 15.875 2.918 -5.276 1.00 69.81 264 LEU A C 1
ATOM 1939 O O . LEU A 1 264 ? 15.190 3.901 -5.002 1.00 69.81 264 LEU A O 1
ATOM 1943 N N . GLY A 1 265 ? 17.191 2.909 -5.039 1.00 67.56 265 GLY A N 1
ATOM 1944 C CA . GLY A 1 265 ? 17.955 4.009 -4.446 1.00 67.56 265 GLY A CA 1
ATOM 1945 C C . GLY A 1 265 ? 17.684 4.241 -2.958 1.00 67.56 265 GLY A C 1
ATOM 1946 O O . GLY A 1 265 ? 17.975 5.320 -2.452 1.00 67.56 265 GLY A O 1
ATOM 1947 N N . TYR A 1 266 ? 17.112 3.258 -2.260 1.00 62.19 266 TYR A N 1
ATOM 1948 C CA . TYR A 1 266 ? 16.827 3.322 -0.824 1.00 62.19 266 TYR A CA 1
ATOM 1949 C C . TYR A 1 266 ? 18.015 2.930 0.054 1.00 62.19 266 TYR A C 1
ATOM 1951 O O . TYR A 1 266 ? 18.072 3.324 1.220 1.00 62.19 266 TYR A O 1
ATOM 1959 N N . LEU A 1 267 ? 18.961 2.166 -0.495 1.00 67.44 267 LEU A N 1
ATOM 1960 C CA . LEU A 1 267 ? 20.239 1.838 0.133 1.00 67.44 267 LEU A CA 1
ATOM 1961 C C . LEU A 1 267 ? 21.372 2.350 -0.762 1.00 67.44 267 LEU A C 1
ATOM 1963 O O . LEU A 1 267 ? 21.326 2.137 -1.973 1.00 67.44 267 LEU A O 1
ATOM 1967 N N . GLN A 1 268 ? 22.354 3.020 -0.154 1.00 62.69 268 GLN A N 1
ATOM 1968 C CA . GLN A 1 268 ? 23.612 3.423 -0.792 1.00 62.69 268 GLN A CA 1
ATOM 1969 C C . GLN A 1 268 ? 24.678 2.352 -0.567 1.00 62.69 268 GLN A C 1
ATOM 1971 O O . GLN A 1 268 ? 24.696 1.773 0.545 1.00 62.69 268 GLN A O 1
#

Secondary structure (DSSP, 8-state):
-PPPHHHHHHSS-THHHH---------GGG--S--HHHHHHHTT-EEEEES-TT--S-B--SEEEE-HHHHHH---STTTB-HHHHHHHHHHHHHS-SSHHHHHHHHHHHHHHHHTT--SSEEEEE--THHHHHHHHTTT--HHHHHHHHHHHHHHHHHHHHHHHHTTPPPEEEEPPSSS---EEEETTSPTT--B---HHHHHHHHHHHTTPPEETTSPPP-TTT-SS--S---EE---SPPPBSSPPPHHHHHHHHHHHHHTTS--

Radius of gyration: 19.04 Å; chains: 1; bounding box: 41×59×46 Å